Protein AF-A0A2P5K1C7-F1 (afdb_monomer)

Foldseek 3Di:
DQLQLLLLLLLQLLLCLLVVQADPDCPCQHSLVLSLLLSLLLLLQLLQLLLQVVVVVCVVVVPDDDDSLLSSQLSRQLSNQLNVQLSVQSSVLSVVCNVVVHNSLLPNSLRSLVSSVVSSVVSSVVSCVVPVVDDPVVSVVVSVVSVVVNVVSVVCLVPDPRPSSNLLNVQQNVQLVVLSNLLVLLVVLVVVCVVLCPQFVLLVLLLVLLLSLLLSLLSSLLSVLLSCVSVVVDDDDPDDDPSSVVSLVVSVVVLVPRQLVSLVVSVVVCVVVVTHHPDSVLSSVLSSQLSVVLSVVSSVLSSVQSNVCVVVVHRSSSRRSSNSSSNSSNSSSCSNVVSCVVVPSD

Sequence (346 aa):
MRGNIFGAMGSRLGTALHTGMFSTSLNTNSILSQNIYASMINTVLISFALGIIAWLFAVLLKIESIGIVEFVLISMIGGIISSVFVLLITVGVAVMGYKRDWDIDNISAPIITAAGDMVTLPALFLAIILIGNESSALHNILFILFAILAVLNIIVIIVSKLDNMKRIIYESIPVLLLAGVMSTAAGIIINSKLENFIAFPALLVMVPLFLEKNNALGGILTSRLSTMLHTGLFNPGMLPGKEILPNVLLIYIYSIVIFPLVGVMAFAVSLLMEIETPGLNIMVFISTTAGFIAVAIVNVIGYYIALFTYKLRLDPDNHCIPMMSSIIDTFSAVCLVGMIMVVGLI

Solvent-accessible surface area (backbone atoms only — not comparable to full-atom values): 17396 Å² total; per-residue (Å²): 111,59,27,33,53,48,23,20,46,34,28,46,52,28,42,28,49,80,69,68,67,57,56,95,50,82,46,77,87,29,66,51,35,26,50,52,53,28,48,53,48,47,44,52,48,49,22,44,52,47,10,50,50,52,41,51,50,31,60,75,71,68,46,93,69,80,57,60,63,57,38,23,47,30,31,36,48,9,41,52,56,26,47,55,57,40,45,54,51,44,52,49,50,53,55,48,22,65,77,66,75,47,70,37,36,75,47,32,23,44,53,32,35,50,47,21,57,69,36,36,57,59,26,34,52,50,24,46,62,70,51,72,81,56,56,73,66,55,54,54,53,53,46,52,52,51,51,50,50,43,51,50,48,52,51,49,54,70,72,51,87,53,62,68,28,44,50,51,39,67,58,28,51,62,44,48,51,51,21,54,59,45,40,48,54,24,52,50,59,54,59,77,41,49,79,47,35,67,83,29,50,25,59,61,61,31,47,61,57,54,35,51,53,52,36,21,50,34,26,26,51,27,30,48,51,30,40,32,53,76,70,63,76,53,81,84,60,98,60,87,55,79,84,47,47,65,57,52,50,48,52,54,59,50,45,70,56,50,22,39,47,46,13,50,48,26,44,52,52,20,60,77,67,74,41,52,63,88,46,60,71,53,38,22,50,42,34,32,57,22,40,55,55,35,47,56,49,36,52,55,50,33,50,51,45,43,43,50,30,50,76,69,74,44,60,33,40,56,44,28,38,24,48,42,36,19,53,44,37,31,52,32,46,48,31,44,53,51,38,41,37,74,75,64,71,81

Radius of gyration: 20.34 Å; Cα contacts (8 Å, |Δi|>4): 492; chains: 1; bounding box: 51×49×57 Å

Secondary structure (DSSP, 8-state):
-HHHHHHHHHHHHHHHHHTT-------TTSHHHHHHHHHHHHHHHHHHHHHHHHHHHHHHTT-----HHHHHHHHHHHHHHHHHHHHHHHHHHHHHHHHHT--GGGTHHHHHHHHHHHHHHHHHHHHHHHHHTS-HHHHHHHHHHHHHHHHHHHHHHHH---HHHHHHHHHHHHHHHHHHHHHHHHHHHHHTTGGGGGG-THHHHHHHHHHHHHHHHHHHHHHHHHHHHHTTS----SS--TTTHHHHHHHHHHHHHHHHHHHHHHHHHHHHTT---S-HHHHHHHHHHHHHHHHHHHHHHHHHHHHHHHHTT--HHHHHHHHHHHHHHHHHHHHHHHHHHHHT--

Mean predicted aligned error: 4.68 Å

pLDDT: mean 91.56, std 4.68, range [77.06, 98.0]

Nearest PDB structures (foldseek):
  5xjj-assembly1_A  TM=3.503E-01  e=5.244E-02  Camelina sativa
  7dqk-assembly1_A  TM=2.784E-01  e=3.410E-02  Nicotiana tabacum
  9cpb-assembly1_5T  TM=1.343E-01  e=3.126E+00  Bos taurus

Structure (mmCIF, N/CA/C/O backbone):
data_AF-A0A2P5K1C7-F1
#
_entry.id   AF-A0A2P5K1C7-F1
#
loop_
_atom_site.group_PDB
_atom_site.id
_atom_site.type_symbol
_atom_site.label_atom_id
_atom_site.label_alt_id
_atom_site.label_comp_id
_atom_site.label_asym_id
_atom_site.label_entity_id
_atom_site.label_seq_id
_atom_site.pdbx_PDB_ins_code
_atom_site.Cartn_x
_atom_site.Cartn_y
_atom_site.Cartn_z
_atom_site.occupancy
_atom_site.B_iso_or_equiv
_atom_site.auth_seq_id
_atom_site.auth_comp_id
_atom_site.auth_asym_id
_atom_site.auth_atom_id
_atom_site.pdbx_PDB_model_num
ATOM 1 N N . MET A 1 1 ? 3.223 2.249 1.240 1.00 79.31 1 MET A N 1
ATOM 2 C CA . MET A 1 1 ? 2.515 1.898 2.502 1.00 79.31 1 MET A CA 1
ATOM 3 C C . MET A 1 1 ? 1.241 2.703 2.770 1.00 79.31 1 MET A C 1
ATOM 5 O O . MET A 1 1 ? 0.425 2.233 3.555 1.00 79.31 1 MET A O 1
ATOM 9 N N . ARG A 1 2 ? 1.011 3.877 2.150 1.00 88.31 2 ARG A N 1
ATOM 10 C CA . ARG A 1 2 ? -0.251 4.626 2.342 1.00 88.31 2 ARG A CA 1
ATOM 11 C C . ARG A 1 2 ? -1.464 3.832 1.856 1.00 88.31 2 ARG A C 1
ATOM 13 O O . ARG A 1 2 ? -2.428 3.708 2.605 1.00 88.31 2 ARG A O 1
ATOM 20 N N . GLY A 1 3 ? -1.353 3.206 0.681 1.00 82.25 3 GLY A N 1
ATOM 21 C CA . GLY A 1 3 ? -2.353 2.266 0.166 1.00 82.25 3 GLY A CA 1
ATOM 22 C C . GLY A 1 3 ? -2.699 1.149 1.157 1.00 82.25 3 GLY A C 1
ATOM 23 O O . GLY A 1 3 ? -3.864 0.817 1.304 1.00 82.25 3 GLY A O 1
ATOM 24 N N . ASN A 1 4 ? -1.737 0.657 1.944 1.00 90.81 4 ASN A N 1
ATOM 25 C CA . ASN A 1 4 ? -1.983 -0.408 2.926 1.00 90.81 4 ASN A CA 1
ATOM 26 C C . ASN A 1 4 ? -2.797 0.093 4.127 1.00 90.81 4 ASN A C 1
ATOM 28 O O . ASN A 1 4 ? -3.761 -0.554 4.528 1.00 90.81 4 ASN A O 1
ATOM 32 N N . ILE A 1 5 ? -2.443 1.257 4.686 1.00 93.25 5 ILE A N 1
ATOM 33 C CA . ILE A 1 5 ? -3.152 1.843 5.838 1.00 93.25 5 ILE A CA 1
ATOM 34 C C . ILE A 1 5 ? -4.580 2.226 5.445 1.00 93.25 5 ILE A C 1
ATOM 36 O O . ILE A 1 5 ? -5.545 1.847 6.113 1.00 93.25 5 ILE A O 1
ATOM 40 N N . PHE A 1 6 ? -4.709 2.984 4.358 1.00 94.12 6 PHE A N 1
ATOM 41 C CA . PHE A 1 6 ? -5.990 3.531 3.934 1.00 94.12 6 PHE A CA 1
ATOM 42 C C . PHE A 1 6 ? -6.838 2.513 3.173 1.00 94.12 6 PHE A C 1
ATOM 44 O O . PHE A 1 6 ? -8.056 2.565 3.271 1.00 94.12 6 PHE A O 1
ATOM 51 N N . GLY A 1 7 ? -6.233 1.547 2.482 1.00 91.50 7 GLY A N 1
ATOM 52 C CA . GLY A 1 7 ? -6.944 0.422 1.876 1.00 91.50 7 GLY A CA 1
ATOM 53 C C . GLY A 1 7 ? -7.576 -0.469 2.941 1.00 91.50 7 GLY A C 1
ATOM 54 O O . GLY A 1 7 ? -8.763 -0.767 2.852 1.00 91.50 7 GLY A O 1
ATOM 55 N N . ALA A 1 8 ? -6.843 -0.789 4.017 1.00 93.06 8 ALA A N 1
ATOM 56 C CA . ALA A 1 8 ? -7.408 -1.475 5.183 1.00 93.06 8 ALA A CA 1
ATOM 57 C C . ALA A 1 8 ? -8.522 -0.654 5.856 1.00 93.06 8 ALA A C 1
ATOM 59 O O . ALA A 1 8 ? -9.512 -1.208 6.324 1.00 93.06 8 ALA A O 1
ATOM 60 N N . MET A 1 9 ? -8.390 0.678 5.910 1.00 94.94 9 MET A N 1
ATOM 61 C CA . MET A 1 9 ? -9.490 1.552 6.342 1.00 94.94 9 MET A CA 1
ATOM 62 C C . MET A 1 9 ? -10.692 1.445 5.393 1.00 94.94 9 MET A C 1
ATOM 64 O O . MET A 1 9 ? -11.814 1.319 5.868 1.00 94.94 9 MET A O 1
ATOM 68 N N . GLY A 1 10 ? -10.469 1.455 4.078 1.00 92.12 10 GLY A N 1
ATOM 69 C CA . GLY A 1 10 ? -11.499 1.264 3.059 1.00 92.12 10 GLY A CA 1
ATOM 70 C C . GLY A 1 10 ? -12.270 -0.042 3.246 1.00 92.12 10 GLY A C 1
ATOM 71 O O . GLY A 1 10 ? -13.494 0.004 3.302 1.00 92.12 10 GLY A O 1
ATOM 72 N N . SER A 1 11 ? -11.564 -1.159 3.456 1.00 92.00 11 SER A N 1
ATOM 73 C CA . SER A 1 11 ? -12.171 -2.473 3.734 1.00 92.00 11 SER A CA 1
ATOM 74 C C . SER A 1 11 ? -13.020 -2.450 5.001 1.00 92.00 11 SER A C 1
ATOM 76 O O . SER A 1 11 ? -14.189 -2.807 4.958 1.00 92.00 11 SER A O 1
ATOM 78 N N . ARG A 1 12 ? -12.495 -1.913 6.114 1.00 93.94 12 ARG A N 1
ATOM 79 C CA . ARG A 1 12 ? -13.262 -1.775 7.369 1.00 93.94 12 ARG A CA 1
ATOM 80 C C . ARG A 1 12 ? -14.542 -0.964 7.187 1.00 93.94 12 ARG A C 1
ATOM 82 O O . ARG A 1 12 ? -15.566 -1.281 7.790 1.00 93.94 12 ARG A O 1
ATOM 89 N N . LEU A 1 13 ? -14.487 0.112 6.400 1.00 92.69 13 LEU A N 1
ATOM 90 C CA . LEU A 1 13 ? -15.666 0.926 6.105 1.00 92.69 13 LEU A CA 1
ATOM 91 C C . LEU A 1 13 ? -16.640 0.196 5.167 1.00 92.69 13 LEU A C 1
ATOM 93 O O . LEU A 1 13 ? -17.844 0.316 5.377 1.00 92.69 13 LEU A O 1
ATOM 97 N N . GLY A 1 14 ? -16.140 -0.582 4.203 1.00 89.31 14 GLY A N 1
ATOM 98 C CA . GLY A 1 14 ? -16.929 -1.478 3.350 1.00 89.31 14 GLY A CA 1
ATOM 99 C C . GLY A 1 14 ? -17.685 -2.534 4.158 1.00 89.31 14 GLY A C 1
ATOM 100 O O . GLY A 1 14 ? -18.914 -2.592 4.105 1.00 89.31 14 GLY A O 1
ATOM 101 N N . THR A 1 15 ? -16.995 -3.262 5.038 1.00 89.44 15 THR A N 1
ATOM 102 C CA . THR A 1 15 ? -17.617 -4.202 5.983 1.00 89.44 15 THR A CA 1
ATOM 103 C C . THR A 1 15 ? -18.649 -3.503 6.875 1.00 89.44 15 THR A C 1
ATOM 105 O O . THR A 1 15 ? -19.764 -3.998 7.060 1.00 89.44 15 THR A O 1
ATOM 108 N N . ALA A 1 16 ? -18.331 -2.323 7.422 1.00 90.06 16 ALA A N 1
ATOM 109 C CA . ALA A 1 16 ? -19.265 -1.562 8.257 1.00 90.06 16 ALA A CA 1
ATOM 110 C C . ALA A 1 16 ? -20.540 -1.140 7.503 1.00 90.06 16 ALA A C 1
ATOM 112 O O . ALA A 1 16 ? -21.605 -1.037 8.113 1.00 90.06 16 ALA A O 1
ATOM 113 N N . LEU A 1 17 ? -20.448 -0.893 6.195 1.00 88.69 17 LEU A N 1
ATOM 114 C CA . LEU A 1 17 ? -21.602 -0.610 5.341 1.00 88.69 17 LEU A CA 1
ATOM 115 C C . LEU A 1 17 ? -22.475 -1.843 5.138 1.00 88.69 17 LEU A C 1
ATOM 117 O O . LEU A 1 17 ? -23.671 -1.778 5.408 1.00 88.69 17 LEU A O 1
ATOM 121 N N . HIS A 1 18 ? -21.873 -2.969 4.749 1.00 85.50 18 HIS A N 1
ATOM 122 C CA . HIS A 1 18 ? -22.588 -4.230 4.514 1.00 85.50 18 HIS A CA 1
ATOM 123 C C . HIS A 1 18 ? -23.265 -4.778 5.779 1.00 85.50 18 HIS A C 1
ATOM 125 O O . HIS A 1 18 ? -24.321 -5.400 5.713 1.00 85.50 18 HIS A O 1
ATOM 131 N N . THR A 1 19 ? -22.689 -4.502 6.950 1.00 85.62 19 THR A N 1
ATOM 132 C CA . THR A 1 19 ? -23.250 -4.856 8.266 1.00 85.62 19 THR A CA 1
ATOM 133 C C . THR A 1 19 ? -24.246 -3.830 8.827 1.00 85.62 19 THR A C 1
ATOM 135 O O . THR A 1 19 ? -24.809 -4.056 9.897 1.00 85.62 19 THR A O 1
ATOM 138 N N . GLY A 1 20 ? -24.467 -2.694 8.153 1.00 84.25 20 GLY A N 1
ATOM 139 C CA . GLY A 1 20 ? -25.381 -1.636 8.604 1.00 84.25 20 GLY A CA 1
ATOM 140 C C . GLY A 1 20 ? -24.881 -0.804 9.795 1.00 84.25 20 GLY A C 1
ATOM 141 O O . GLY A 1 20 ? -25.645 -0.030 10.368 1.00 84.25 20 GLY A O 1
ATOM 142 N N . MET A 1 21 ? -23.610 -0.939 10.182 1.00 84.75 21 MET A N 1
ATOM 143 C CA . MET A 1 21 ? -23.009 -0.184 11.290 1.00 84.75 21 MET A CA 1
ATOM 144 C C . MET A 1 21 ? -22.420 1.172 10.866 1.00 84.75 21 MET A C 1
ATOM 146 O O . MET A 1 21 ? -22.067 2.000 11.713 1.00 84.75 21 MET A O 1
ATOM 150 N N . PHE A 1 22 ? -22.266 1.413 9.563 1.00 87.38 22 PHE A N 1
ATOM 151 C CA . PHE A 1 22 ? -21.685 2.650 9.054 1.00 87.38 22 PHE A CA 1
ATOM 152 C C . PHE A 1 22 ? -22.617 3.849 9.265 1.00 87.38 22 PHE A C 1
ATOM 154 O O . PHE A 1 22 ? -23.814 3.802 8.998 1.00 87.38 22 PHE A O 1
ATOM 161 N N . SER A 1 23 ? -22.041 4.975 9.691 1.00 82.56 23 SER A N 1
ATOM 162 C CA . SER A 1 23 ? -22.733 6.263 9.710 1.00 82.56 23 SER A CA 1
ATOM 163 C C . SER A 1 23 ? -21.798 7.375 9.253 1.00 82.56 23 SER A C 1
ATOM 165 O O . SER A 1 23 ? -20.599 7.352 9.532 1.00 82.56 23 SER A O 1
ATOM 167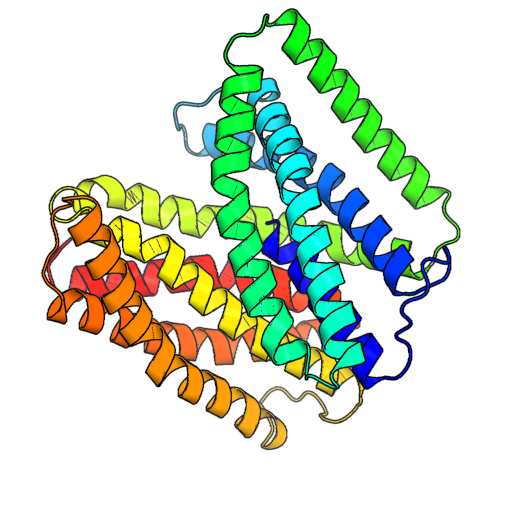 N N . THR A 1 24 ? -22.355 8.403 8.612 1.00 82.88 24 THR A N 1
ATOM 168 C CA . THR A 1 24 ? -21.611 9.609 8.208 1.00 82.88 24 THR A CA 1
ATOM 169 C C . THR A 1 24 ? -21.380 10.586 9.366 1.00 82.88 24 THR A C 1
ATOM 171 O O . THR A 1 24 ? -21.025 11.741 9.139 1.00 82.88 24 THR A O 1
ATOM 174 N N . SER A 1 25 ? -21.630 10.169 10.611 1.00 81.06 25 SER A N 1
ATOM 175 C CA . SER A 1 25 ? -21.453 11.031 11.776 1.00 81.06 25 SER A CA 1
ATOM 176 C C . SER A 1 25 ? -19.966 11.177 12.113 1.00 81.06 25 SER A C 1
ATOM 178 O O . SER A 1 25 ? -19.232 10.192 12.184 1.00 81.06 25 SER A O 1
ATOM 180 N N . LEU A 1 26 ? -19.522 12.409 12.370 1.00 80.25 26 LEU A N 1
ATOM 181 C CA . LEU A 1 26 ? -18.162 12.709 12.845 1.00 80.25 26 LEU A CA 1
ATOM 182 C C . LEU A 1 26 ? -18.072 12.716 14.379 1.00 80.25 26 LEU A C 1
ATOM 184 O O . LEU A 1 26 ? -17.180 13.321 14.968 1.00 80.25 26 LEU A O 1
ATOM 188 N N . ASN A 1 27 ? -19.005 12.031 15.042 1.00 84.94 27 ASN A N 1
ATOM 189 C CA . ASN A 1 27 ? -18.940 11.835 16.482 1.00 84.94 27 ASN A CA 1
ATOM 190 C C . ASN A 1 27 ? -17.728 10.967 16.817 1.00 84.94 27 ASN A C 1
ATOM 192 O O . ASN A 1 27 ? -17.414 10.029 16.088 1.00 84.94 27 ASN A O 1
ATOM 196 N N . THR A 1 28 ? -17.069 11.236 17.940 1.00 79.06 28 THR A N 1
ATOM 197 C CA . THR A 1 28 ? -15.852 10.518 18.363 1.00 79.06 28 THR A CA 1
ATOM 198 C C . THR A 1 28 ? -16.059 9.008 18.499 1.00 79.06 28 THR A C 1
ATOM 200 O O . THR A 1 28 ? -15.143 8.235 18.234 1.00 79.06 28 THR A O 1
ATOM 203 N N . ASN A 1 29 ? -17.277 8.585 18.843 1.00 85.25 29 ASN A N 1
ATOM 204 C CA . ASN A 1 29 ? -17.647 7.176 18.967 1.00 85.25 29 ASN A CA 1
ATOM 205 C C . ASN A 1 29 ? -18.007 6.505 17.633 1.00 85.25 29 ASN A C 1
ATOM 207 O O . ASN A 1 29 ? -18.162 5.286 17.607 1.00 85.25 29 ASN A O 1
ATOM 211 N N . SER A 1 30 ? -18.147 7.253 16.533 1.00 90.81 30 SER A N 1
ATOM 212 C CA . SER A 1 30 ? -18.520 6.667 15.246 1.00 90.81 30 SER A CA 1
ATOM 213 C C . SER A 1 30 ? -17.397 5.793 14.685 1.00 90.81 30 SER A C 1
ATOM 215 O O . SER A 1 30 ? -16.208 6.047 14.903 1.00 90.81 30 SER A O 1
ATOM 217 N N . ILE A 1 31 ? -17.775 4.759 13.926 1.00 91.00 31 ILE A N 1
ATOM 218 C CA . ILE A 1 31 ? -16.815 3.883 13.241 1.00 91.00 31 ILE A CA 1
ATOM 219 C C . ILE A 1 31 ? -15.913 4.710 12.325 1.00 91.00 31 ILE A C 1
ATOM 221 O O . ILE A 1 31 ? -14.702 4.499 12.316 1.00 91.00 31 ILE A O 1
ATOM 225 N N . LEU A 1 32 ? -16.482 5.685 11.611 1.00 92.88 32 LEU A N 1
ATOM 226 C CA . LEU A 1 32 ? -15.733 6.565 10.724 1.00 92.88 32 LEU A CA 1
ATOM 227 C C . LEU A 1 32 ? -14.643 7.331 11.486 1.00 92.88 32 LEU A C 1
ATOM 229 O O . LEU A 1 32 ? -13.473 7.222 11.129 1.00 92.88 32 LEU A O 1
ATOM 233 N N . SER A 1 33 ? -14.990 8.036 12.566 1.00 92.81 33 SER A N 1
ATOM 234 C CA . SER A 1 33 ? -14.026 8.829 13.340 1.00 92.81 33 SER A CA 1
ATOM 235 C C . SER A 1 33 ? -12.925 7.966 13.949 1.00 92.81 33 SER A C 1
ATOM 237 O O . SER A 1 33 ? -11.749 8.310 13.851 1.00 92.81 33 SER A O 1
ATOM 239 N N . GLN A 1 34 ? -13.270 6.811 14.527 1.00 95.00 34 GLN A N 1
ATOM 240 C CA . GLN A 1 34 ? -12.271 5.905 15.101 1.00 95.00 34 GLN A CA 1
ATOM 241 C C . GLN A 1 34 ? -11.315 5.344 14.037 1.00 95.00 34 GLN A C 1
ATOM 243 O O . GLN A 1 34 ? -10.116 5.231 14.295 1.00 95.00 34 GLN A O 1
ATOM 248 N N . ASN A 1 35 ? -11.809 5.059 12.828 1.00 95.50 35 ASN A N 1
ATOM 249 C CA . ASN A 1 35 ? -10.973 4.660 11.695 1.00 95.50 35 ASN A CA 1
ATOM 250 C C . ASN A 1 35 ? -10.052 5.796 11.219 1.00 95.50 35 ASN A C 1
ATOM 252 O O . ASN A 1 35 ? -8.886 5.537 10.913 1.00 95.50 35 ASN A O 1
ATOM 256 N N . ILE A 1 36 ? -10.544 7.042 11.192 1.00 95.69 36 ILE A N 1
ATOM 257 C CA . ILE A 1 36 ? -9.746 8.233 10.860 1.00 95.69 36 ILE A CA 1
ATOM 258 C C . ILE A 1 36 ? -8.607 8.404 11.874 1.00 95.69 36 ILE A C 1
ATOM 260 O O . ILE A 1 36 ? -7.443 8.486 11.478 1.00 95.69 36 ILE A O 1
ATOM 264 N N . TYR A 1 37 ? -8.922 8.402 13.176 1.00 95.06 37 TYR A N 1
ATOM 265 C CA . TYR A 1 37 ? -7.921 8.540 14.236 1.00 95.06 37 TYR A CA 1
ATOM 266 C C . TYR A 1 37 ? -6.882 7.424 14.181 1.00 95.06 37 TYR A C 1
ATOM 268 O O . TYR A 1 37 ? -5.683 7.701 14.181 1.00 95.06 37 TYR A O 1
ATOM 276 N N . ALA A 1 38 ? -7.324 6.171 14.061 1.00 96.19 38 ALA A N 1
ATOM 277 C CA . ALA A 1 38 ? -6.415 5.037 13.986 1.00 96.19 38 ALA A CA 1
ATOM 278 C C . ALA A 1 38 ? -5.483 5.111 12.767 1.00 96.19 38 ALA A C 1
ATOM 280 O O . ALA A 1 38 ? -4.289 4.849 12.891 1.00 96.19 38 ALA A O 1
ATOM 281 N N . SER A 1 39 ? -5.991 5.519 11.602 1.00 95.88 39 SER A N 1
ATOM 282 C CA . SER A 1 39 ? -5.190 5.620 10.373 1.00 95.88 39 SER A CA 1
ATOM 283 C C . SER A 1 39 ? -4.170 6.761 10.428 1.00 95.88 39 SER A C 1
ATOM 285 O O . SER A 1 39 ? -3.057 6.617 9.919 1.00 95.88 39 SER A O 1
ATOM 287 N N . MET A 1 40 ? -4.504 7.872 11.092 1.00 95.69 40 MET A N 1
ATOM 288 C CA . MET A 1 40 ? -3.574 8.985 11.322 1.00 95.69 40 MET A CA 1
ATOM 289 C C . MET A 1 40 ? -2.487 8.640 12.345 1.00 95.69 40 MET A C 1
ATOM 291 O O . MET A 1 40 ? -1.311 8.919 12.110 1.00 95.69 40 MET A O 1
ATOM 295 N N . ILE A 1 41 ? -2.846 7.957 13.433 1.00 96.25 41 ILE A N 1
ATOM 296 C CA . ILE A 1 41 ? -1.872 7.468 14.415 1.00 96.25 41 ILE A CA 1
ATOM 297 C C . ILE A 1 41 ? -0.934 6.437 13.768 1.00 96.25 41 ILE A C 1
ATOM 299 O O . ILE A 1 41 ? 0.288 6.585 13.831 1.00 96.25 41 ILE A O 1
ATOM 303 N N . ASN A 1 42 ? -1.489 5.437 13.073 1.00 96.00 42 ASN A N 1
ATOM 304 C CA . ASN A 1 42 ? -0.704 4.450 12.328 1.00 96.00 42 ASN A CA 1
ATOM 305 C C . ASN A 1 42 ? 0.199 5.128 11.298 1.00 96.00 42 ASN A C 1
ATOM 307 O O . ASN A 1 42 ? 1.335 4.712 11.118 1.00 96.00 42 ASN A O 1
ATOM 311 N N . THR A 1 43 ? -0.263 6.199 10.652 1.00 95.25 43 THR A N 1
ATOM 312 C CA . THR A 1 43 ? 0.556 6.958 9.707 1.00 95.25 43 THR A CA 1
ATOM 313 C C . THR A 1 43 ? 1.834 7.471 10.346 1.00 95.25 43 THR A C 1
ATOM 315 O O . THR A 1 43 ? 2.902 7.226 9.795 1.00 95.25 43 THR A O 1
ATOM 318 N N . VAL A 1 44 ? 1.730 8.144 11.492 1.00 96.19 44 VAL A N 1
ATOM 319 C CA . VAL A 1 44 ? 2.883 8.707 12.205 1.00 96.19 44 VAL A CA 1
ATOM 320 C C . VAL A 1 44 ? 3.825 7.596 12.662 1.00 96.19 44 VAL A C 1
ATOM 322 O O . VAL A 1 44 ? 5.015 7.632 12.356 1.00 96.19 44 VAL A O 1
ATOM 325 N N . LEU A 1 45 ? 3.292 6.578 13.342 1.00 96.69 45 LEU A N 1
ATOM 326 C CA . LEU A 1 45 ? 4.106 5.501 13.913 1.00 96.69 45 LEU A CA 1
ATOM 327 C C . LEU A 1 45 ? 4.814 4.679 12.833 1.00 96.69 45 LEU A C 1
ATOM 329 O O . LEU A 1 45 ? 6.007 4.398 12.946 1.00 96.69 45 LEU A O 1
ATOM 333 N N . ILE A 1 46 ? 4.100 4.333 11.761 1.00 95.75 46 ILE A N 1
ATOM 334 C CA . ILE A 1 46 ? 4.651 3.538 10.664 1.00 95.75 46 ILE A CA 1
ATOM 335 C C . ILE A 1 46 ? 5.611 4.366 9.813 1.00 95.75 46 ILE A C 1
ATOM 337 O O . ILE A 1 46 ? 6.648 3.841 9.433 1.00 95.75 46 ILE A O 1
ATOM 341 N N . SER A 1 47 ? 5.357 5.653 9.550 1.00 95.31 47 SER A N 1
ATOM 342 C CA . SER A 1 47 ? 6.342 6.503 8.857 1.00 95.31 47 SER A CA 1
ATOM 343 C C . SER A 1 47 ? 7.657 6.604 9.631 1.00 95.31 47 SER A C 1
ATOM 345 O O . SER A 1 47 ? 8.727 6.469 9.035 1.00 95.31 47 SER A O 1
ATOM 347 N N . PHE A 1 48 ? 7.583 6.798 10.950 1.00 96.06 48 PHE A N 1
ATOM 348 C CA . PHE A 1 48 ? 8.766 6.872 11.804 1.00 96.06 48 PHE A CA 1
ATOM 349 C C . PHE A 1 48 ? 9.545 5.550 11.786 1.00 96.06 48 PHE A C 1
ATOM 351 O O . PHE A 1 48 ? 10.741 5.531 11.498 1.00 96.06 48 PHE A O 1
ATOM 358 N N . ALA A 1 49 ? 8.853 4.428 12.012 1.00 95.25 49 ALA A N 1
ATOM 359 C CA . ALA A 1 49 ? 9.469 3.105 12.013 1.00 95.25 49 ALA A CA 1
ATOM 360 C C . ALA A 1 49 ? 10.048 2.719 10.642 1.00 95.25 49 ALA A C 1
ATOM 362 O O . ALA A 1 49 ? 11.163 2.208 10.570 1.00 95.25 49 ALA A O 1
ATOM 363 N N . LEU A 1 50 ? 9.336 3.000 9.546 1.00 92.00 50 LEU A N 1
ATOM 364 C CA . LEU A 1 50 ? 9.815 2.713 8.193 1.00 92.00 50 LEU A CA 1
ATOM 365 C C . LEU A 1 50 ? 11.028 3.551 7.807 1.00 92.00 50 LEU A C 1
ATOM 367 O O . LEU A 1 50 ? 11.864 3.045 7.073 1.00 92.00 50 LEU A O 1
ATOM 371 N N . GLY A 1 51 ? 11.161 4.785 8.306 1.00 92.62 51 GLY A N 1
ATOM 372 C CA . GLY A 1 51 ? 12.379 5.573 8.098 1.00 92.62 51 GLY A CA 1
ATOM 373 C C . GLY A 1 51 ? 13.611 4.872 8.678 1.00 92.62 51 GLY A C 1
ATOM 374 O O . GLY A 1 51 ? 14.631 4.746 8.005 1.00 92.62 51 GLY A O 1
ATOM 375 N N . ILE A 1 52 ? 13.482 4.323 9.891 1.00 93.94 52 ILE A N 1
ATOM 376 C CA . ILE A 1 52 ? 14.544 3.544 10.545 1.00 93.94 52 ILE A CA 1
ATOM 377 C C . ILE A 1 52 ? 14.805 2.235 9.792 1.00 93.94 52 ILE A C 1
ATOM 379 O O . ILE A 1 52 ? 15.957 1.894 9.536 1.00 93.94 52 ILE A O 1
ATOM 383 N N . ILE A 1 53 ? 13.747 1.504 9.424 1.00 91.62 53 ILE A N 1
ATOM 384 C CA . ILE A 1 53 ? 13.860 0.233 8.692 1.00 91.62 53 ILE A CA 1
ATOM 385 C C . ILE A 1 53 ? 14.523 0.457 7.327 1.00 91.62 53 ILE A C 1
ATOM 387 O O . ILE A 1 53 ? 15.437 -0.280 6.974 1.00 91.62 53 ILE A O 1
ATOM 391 N N . ALA A 1 54 ? 14.115 1.480 6.575 1.00 88.69 54 ALA A N 1
ATOM 392 C CA . ALA A 1 54 ? 14.688 1.802 5.271 1.00 88.69 54 ALA A CA 1
ATOM 393 C C . ALA A 1 54 ? 16.183 2.130 5.374 1.00 88.69 54 ALA A C 1
ATOM 395 O O . ALA A 1 54 ? 16.977 1.590 4.604 1.00 88.69 54 ALA A O 1
ATOM 396 N N . TRP A 1 55 ? 16.576 2.940 6.363 1.00 91.94 55 TRP A N 1
ATOM 397 C CA . TRP A 1 55 ? 17.986 3.209 6.646 1.00 91.94 55 TRP A CA 1
ATOM 398 C C . TRP A 1 55 ? 18.753 1.927 7.003 1.00 91.94 55 TRP A C 1
ATOM 400 O O . TRP A 1 55 ? 19.824 1.675 6.453 1.00 91.94 55 TRP A O 1
ATOM 410 N N . LEU A 1 56 ? 18.188 1.074 7.865 1.00 91.06 56 LEU A N 1
ATOM 411 C CA . LEU A 1 56 ? 18.801 -0.201 8.243 1.00 91.06 56 LEU A CA 1
ATOM 412 C C . LEU A 1 56 ? 19.046 -1.088 7.013 1.00 91.06 56 LEU A C 1
ATOM 414 O O . LEU A 1 56 ? 20.131 -1.645 6.870 1.00 91.06 56 LEU A O 1
ATOM 418 N N . PHE A 1 57 ? 18.072 -1.190 6.106 1.00 86.56 57 PHE A N 1
ATOM 419 C CA . PHE A 1 57 ? 18.228 -1.929 4.853 1.00 86.56 57 PHE A CA 1
ATOM 420 C C . PHE A 1 57 ? 19.297 -1.322 3.943 1.00 86.56 57 PHE A C 1
ATOM 422 O O . PHE A 1 57 ? 20.101 -2.070 3.393 1.00 86.56 57 PHE A O 1
ATOM 429 N N . ALA A 1 58 ? 19.350 0.005 3.812 1.00 86.56 58 ALA A N 1
ATOM 430 C CA . ALA A 1 58 ? 20.368 0.671 3.003 1.00 86.56 58 ALA A CA 1
ATOM 431 C C . ALA A 1 58 ? 21.787 0.357 3.512 1.00 86.56 58 ALA A C 1
ATOM 433 O O . ALA A 1 58 ? 22.653 -0.040 2.730 1.00 86.56 58 ALA A O 1
ATOM 434 N N . VAL A 1 59 ? 21.991 0.417 4.834 1.00 88.38 59 VAL A N 1
ATOM 435 C CA . VAL A 1 59 ? 23.263 0.060 5.480 1.00 88.38 59 VAL A CA 1
ATOM 436 C C . VAL A 1 59 ? 23.589 -1.426 5.300 1.00 88.38 59 VAL A C 1
ATOM 438 O O . VAL A 1 59 ? 24.713 -1.767 4.929 1.00 88.38 59 VAL A O 1
ATOM 441 N N . LEU A 1 60 ? 22.621 -2.323 5.524 1.00 88.06 60 LEU A N 1
ATOM 442 C CA . LEU A 1 60 ? 22.814 -3.773 5.381 1.00 88.06 60 LEU A CA 1
ATOM 443 C C . LEU A 1 60 ? 23.172 -4.180 3.946 1.00 88.06 60 LEU A C 1
ATOM 445 O O . LEU A 1 60 ? 23.995 -5.071 3.745 1.00 88.06 60 LEU A O 1
ATOM 449 N N . LEU A 1 61 ? 22.576 -3.514 2.958 1.00 84.44 61 LEU A N 1
ATOM 450 C CA . LEU A 1 61 ? 22.813 -3.758 1.536 1.00 84.44 61 LEU A CA 1
ATOM 451 C C . LEU A 1 61 ? 24.020 -2.987 0.985 1.00 84.44 61 LEU A C 1
ATOM 453 O O . LEU A 1 61 ? 24.338 -3.141 -0.191 1.00 84.44 61 LEU A O 1
ATOM 457 N N . LYS A 1 62 ? 24.708 -2.194 1.822 1.00 84.50 62 LYS A N 1
ATOM 458 C CA . LYS A 1 62 ? 25.854 -1.349 1.445 1.00 84.50 62 LYS A CA 1
ATOM 459 C C . LYS A 1 62 ? 25.543 -0.393 0.285 1.00 84.50 62 LYS A C 1
ATOM 461 O O . LYS A 1 62 ? 26.394 -0.148 -0.566 1.00 84.50 62 LYS A O 1
ATOM 466 N N . ILE A 1 63 ? 24.321 0.129 0.256 1.00 80.25 63 ILE A N 1
ATOM 467 C CA . ILE A 1 63 ? 23.898 1.153 -0.701 1.00 80.25 63 ILE A CA 1
ATOM 468 C C . ILE A 1 63 ? 24.326 2.512 -0.138 1.00 80.25 63 ILE A C 1
ATOM 470 O O . ILE A 1 63 ? 24.155 2.758 1.056 1.00 80.25 63 ILE A O 1
ATOM 474 N N . GLU A 1 64 ? 24.883 3.395 -0.972 1.00 78.69 64 GLU A N 1
ATOM 475 C CA . GLU A 1 64 ? 25.196 4.767 -0.553 1.00 78.69 64 GLU A CA 1
ATOM 476 C C . GLU A 1 64 ? 23.924 5.460 -0.050 1.00 78.69 64 GLU A C 1
ATOM 478 O O . GLU A 1 64 ? 22.914 5.527 -0.752 1.00 78.69 64 GLU A O 1
ATOM 483 N N . SER A 1 65 ? 23.946 5.927 1.199 1.00 77.06 65 SER A N 1
ATOM 484 C CA . SER A 1 65 ? 22.730 6.353 1.884 1.00 77.06 65 SER A CA 1
ATOM 485 C C . SER A 1 65 ? 22.960 7.572 2.769 1.00 77.06 65 SER A C 1
ATOM 487 O O . SER A 1 65 ? 24.003 7.694 3.412 1.00 77.06 65 SER A O 1
ATOM 489 N N . ILE A 1 66 ? 21.946 8.430 2.855 1.00 82.38 66 ILE A N 1
ATOM 490 C CA . ILE A 1 66 ? 21.878 9.549 3.804 1.00 82.38 66 ILE A CA 1
ATOM 491 C C . ILE A 1 66 ? 21.816 9.053 5.261 1.00 82.38 66 ILE A C 1
ATOM 493 O O . ILE A 1 66 ? 21.634 7.860 5.531 1.00 82.38 66 ILE A O 1
ATOM 497 N N . GLY A 1 67 ? 21.970 9.973 6.214 1.00 88.12 67 GLY A N 1
ATOM 498 C CA . GLY A 1 67 ? 21.879 9.658 7.636 1.00 88.12 67 GLY A CA 1
ATOM 499 C C . GLY A 1 67 ? 20.484 9.185 8.062 1.00 88.12 67 GLY A C 1
ATOM 500 O O . GLY A 1 67 ? 19.469 9.416 7.400 1.00 88.12 67 GLY A O 1
ATOM 501 N N . ILE A 1 68 ? 20.432 8.498 9.209 1.00 92.19 68 ILE A N 1
ATOM 502 C CA . ILE A 1 68 ? 19.179 7.994 9.797 1.00 92.19 68 ILE A CA 1
ATOM 503 C C . ILE A 1 68 ? 18.178 9.124 10.072 1.00 92.19 68 ILE A C 1
ATOM 505 O O . ILE A 1 68 ? 16.969 8.935 9.927 1.00 92.19 68 ILE A O 1
ATOM 509 N N . VAL A 1 69 ? 18.683 10.301 10.452 1.00 93.25 69 VAL A N 1
ATOM 510 C CA . VAL A 1 69 ? 17.873 11.480 10.756 1.00 93.25 69 VAL A CA 1
ATOM 511 C C . VAL A 1 69 ? 17.110 11.900 9.506 1.00 93.25 69 VAL A C 1
ATOM 513 O O . VAL A 1 69 ? 15.884 11.967 9.531 1.00 93.25 69 VAL A O 1
ATOM 516 N N . GLU A 1 70 ? 17.807 12.094 8.391 1.00 91.69 70 GLU A N 1
ATOM 517 C CA . GLU A 1 70 ? 17.222 12.525 7.128 1.00 91.69 70 GLU A CA 1
ATOM 518 C C . GLU A 1 70 ? 16.240 11.483 6.574 1.00 91.69 70 GLU A C 1
ATOM 520 O O . GLU A 1 70 ? 15.154 11.856 6.131 1.00 91.69 70 GLU A O 1
ATOM 525 N N . PHE A 1 71 ? 16.543 10.182 6.682 1.00 91.94 71 PHE A N 1
ATOM 526 C CA . PHE A 1 71 ? 15.601 9.117 6.305 1.00 91.94 71 PHE A CA 1
ATOM 527 C C . PHE A 1 71 ? 14.279 9.200 7.072 1.00 91.94 71 PHE A C 1
ATOM 529 O O . PHE A 1 71 ? 13.198 9.121 6.478 1.00 91.94 71 PHE A O 1
ATOM 536 N N . VAL A 1 72 ? 14.350 9.362 8.396 1.00 95.19 72 VAL A N 1
ATOM 537 C CA . VAL A 1 72 ? 13.155 9.471 9.238 1.00 95.19 72 VAL A CA 1
ATOM 538 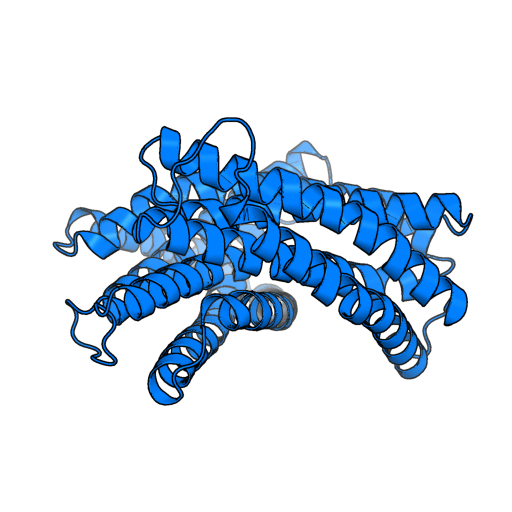C C . VAL A 1 72 ? 12.389 10.750 8.920 1.00 95.19 72 VAL A C 1
ATOM 540 O O . VAL A 1 72 ? 11.167 10.697 8.796 1.00 95.19 72 VAL A O 1
ATOM 543 N N . LEU A 1 73 ? 13.077 11.878 8.722 1.00 95.00 73 LEU A N 1
ATOM 544 C CA . LEU A 1 73 ? 12.443 13.149 8.371 1.00 95.00 73 LEU A CA 1
ATOM 545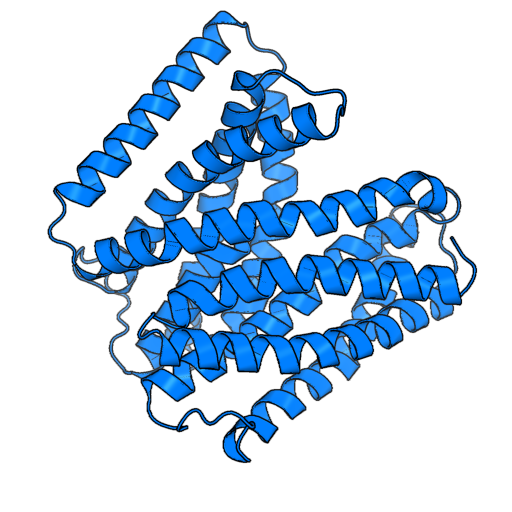 C C . LEU A 1 73 ? 11.723 13.086 7.019 1.00 95.00 73 LEU A C 1
ATOM 547 O O . LEU A 1 73 ? 10.553 13.464 6.944 1.00 95.00 73 LEU A O 1
ATOM 551 N N . ILE A 1 74 ? 12.375 12.566 5.972 1.00 93.81 74 ILE A N 1
ATOM 552 C CA . ILE A 1 74 ? 11.776 12.430 4.634 1.00 93.81 74 ILE A CA 1
ATOM 553 C C . ILE A 1 74 ? 10.544 11.519 4.702 1.00 93.81 74 ILE A C 1
ATOM 555 O O . ILE A 1 74 ? 9.478 11.875 4.194 1.00 93.81 74 ILE A O 1
ATOM 559 N N . SER A 1 75 ? 10.660 10.373 5.385 1.00 94.19 75 SER A N 1
ATOM 560 C CA . SER A 1 75 ? 9.551 9.430 5.573 1.00 94.19 75 SER A CA 1
ATOM 561 C C . SER A 1 75 ? 8.382 10.055 6.347 1.00 94.19 75 SER A C 1
ATOM 563 O O . SER A 1 75 ? 7.219 9.893 5.969 1.00 94.19 75 SER A O 1
ATOM 565 N N . MET A 1 76 ? 8.669 10.808 7.412 1.00 95.19 76 MET A N 1
ATOM 566 C CA . MET A 1 76 ? 7.660 11.477 8.234 1.00 95.19 76 MET A CA 1
ATOM 567 C C . MET A 1 76 ? 6.929 12.575 7.468 1.00 95.19 76 MET A C 1
ATOM 569 O O . MET A 1 76 ? 5.700 12.550 7.403 1.00 95.19 76 MET A O 1
ATOM 573 N N . ILE A 1 77 ? 7.660 13.508 6.858 1.00 94.56 77 ILE A N 1
ATOM 574 C CA . ILE A 1 77 ? 7.072 14.647 6.144 1.00 94.56 77 ILE A CA 1
ATOM 575 C C . ILE A 1 77 ? 6.286 14.154 4.926 1.00 94.56 77 ILE A C 1
ATOM 577 O O . ILE A 1 77 ? 5.096 14.453 4.806 1.00 94.56 77 ILE A O 1
ATOM 581 N N . GLY A 1 78 ? 6.900 13.326 4.074 1.00 93.69 78 GLY A N 1
ATOM 582 C CA . GLY A 1 78 ? 6.225 12.764 2.902 1.00 93.69 78 GLY A CA 1
ATOM 583 C C . GLY A 1 78 ? 5.028 11.892 3.290 1.00 93.69 78 GLY A C 1
ATOM 584 O O . GLY A 1 78 ? 3.958 11.976 2.683 1.00 93.69 78 GLY A O 1
ATOM 585 N N . GLY A 1 79 ? 5.166 11.105 4.361 1.00 93.00 79 GLY A N 1
ATOM 586 C CA . GLY A 1 79 ? 4.102 10.263 4.894 1.00 93.00 79 GLY A CA 1
ATOM 587 C C . GLY A 1 79 ? 2.913 11.056 5.433 1.00 93.00 79 GLY A C 1
ATOM 588 O O . GLY A 1 79 ? 1.777 10.691 5.135 1.00 93.00 79 GLY A O 1
ATOM 589 N N . ILE A 1 80 ? 3.143 12.133 6.190 1.00 94.06 80 ILE A N 1
ATOM 590 C CA . ILE A 1 80 ? 2.079 13.000 6.722 1.00 94.06 80 ILE A CA 1
ATOM 591 C C . ILE A 1 80 ? 1.351 13.702 5.576 1.00 94.06 80 ILE A C 1
ATOM 593 O O . ILE A 1 80 ? 0.126 13.616 5.504 1.00 94.06 80 ILE A O 1
ATOM 597 N N . ILE A 1 81 ? 2.093 14.327 4.655 1.00 93.62 81 ILE A N 1
ATOM 598 C CA . ILE A 1 81 ? 1.518 15.036 3.504 1.00 93.62 81 ILE A CA 1
ATOM 599 C C . ILE A 1 81 ? 0.640 14.083 2.697 1.00 93.62 81 ILE A C 1
ATOM 601 O O . ILE A 1 81 ? -0.546 14.348 2.511 1.00 93.62 81 ILE A O 1
ATOM 605 N N . SER A 1 82 ? 1.185 12.935 2.286 1.00 93.81 82 SER A N 1
ATOM 606 C CA . SER A 1 82 ? 0.436 11.962 1.492 1.00 93.81 82 SER A CA 1
ATOM 607 C C . SER A 1 82 ? -0.801 11.440 2.228 1.00 93.81 82 SER A C 1
ATOM 609 O O . SER A 1 82 ? -1.879 11.341 1.646 1.00 93.81 82 SER A O 1
ATOM 611 N N . SER A 1 83 ? -0.695 11.186 3.534 1.00 93.81 83 SER A N 1
ATOM 612 C CA . SER A 1 83 ? -1.806 10.642 4.320 1.00 93.81 83 SER A CA 1
ATOM 613 C C . SER A 1 83 ? -2.989 11.594 4.445 1.00 93.81 83 SER A C 1
ATOM 615 O O . SER A 1 83 ? -4.122 11.126 4.494 1.00 93.81 83 SER A O 1
ATOM 617 N N . VAL A 1 84 ? -2.767 12.912 4.456 1.00 93.94 84 VAL A N 1
ATOM 618 C CA . VAL A 1 84 ? -3.868 13.887 4.446 1.00 93.94 84 VAL A CA 1
ATOM 619 C C . VAL A 1 84 ? -4.676 13.770 3.152 1.00 93.94 84 VAL A C 1
ATOM 621 O O . VAL A 1 84 ? -5.898 13.644 3.206 1.00 93.94 84 VAL A O 1
ATOM 624 N N . PHE A 1 85 ? -4.012 13.733 1.994 1.00 93.69 85 PHE A N 1
ATOM 625 C CA . PHE A 1 85 ? -4.691 13.598 0.701 1.00 93.69 85 PHE A CA 1
ATOM 626 C C . PHE A 1 85 ? -5.409 12.252 0.558 1.00 93.69 85 PHE A C 1
ATOM 628 O O . PHE A 1 85 ? -6.584 12.211 0.189 1.00 93.69 85 PHE A O 1
ATOM 635 N N . VAL A 1 86 ? -4.731 11.151 0.892 1.00 94.69 86 VAL A N 1
ATOM 636 C CA . VAL A 1 86 ? -5.309 9.805 0.771 1.00 94.69 86 VAL A CA 1
ATOM 637 C C . VAL A 1 86 ? -6.467 9.618 1.752 1.00 94.69 86 VAL A C 1
ATOM 639 O O . VAL A 1 86 ? -7.462 8.985 1.397 1.00 94.69 86 VAL A O 1
ATOM 642 N N . LEU A 1 87 ? -6.409 10.219 2.947 1.00 95.38 87 LEU A N 1
ATOM 643 C CA . LEU A 1 87 ? -7.535 10.218 3.880 1.00 95.38 87 LEU A CA 1
ATOM 644 C C . LEU A 1 87 ? -8.767 10.888 3.269 1.00 95.38 87 LEU A C 1
ATOM 646 O O . LEU A 1 87 ? -9.854 10.315 3.327 1.00 95.38 87 LEU A O 1
ATOM 650 N N . LEU A 1 88 ? -8.612 12.088 2.700 1.00 94.50 88 LEU A N 1
ATOM 651 C CA . LEU A 1 88 ? -9.730 12.826 2.104 1.00 94.50 88 LEU A CA 1
ATOM 652 C C . LEU A 1 88 ? -10.401 12.011 0.995 1.00 94.50 88 LEU A C 1
ATOM 654 O O . LEU A 1 88 ? -11.628 11.925 0.950 1.00 94.50 88 LEU A O 1
ATOM 658 N N . ILE A 1 89 ? -9.600 11.356 0.154 1.00 94.38 89 ILE A N 1
ATOM 659 C CA . ILE A 1 89 ? -10.097 10.468 -0.900 1.00 94.38 89 ILE A CA 1
ATOM 660 C C . ILE A 1 89 ? -10.803 9.253 -0.292 1.00 94.38 89 ILE A C 1
ATOM 662 O O . ILE A 1 89 ? -11.920 8.943 -0.689 1.00 94.38 89 ILE A O 1
ATOM 666 N N . THR A 1 90 ? -10.209 8.604 0.711 1.00 93.75 90 THR A N 1
ATOM 667 C CA . THR A 1 90 ? -10.779 7.416 1.372 1.00 93.75 90 THR A CA 1
ATOM 668 C C . THR A 1 90 ? -12.136 7.714 2.005 1.00 93.75 90 THR A C 1
ATOM 670 O O . THR A 1 90 ? -13.106 6.992 1.779 1.00 93.75 90 THR A O 1
ATOM 673 N N . VAL A 1 91 ? -12.234 8.809 2.764 1.00 93.75 91 VAL A N 1
ATOM 674 C CA . VAL A 1 91 ? -13.496 9.253 3.373 1.00 93.75 91 VAL A CA 1
ATOM 675 C C . VAL A 1 91 ? -14.500 9.650 2.291 1.00 93.75 91 VAL A C 1
ATOM 677 O O . VAL A 1 91 ? -15.670 9.288 2.388 1.00 93.75 91 VAL A O 1
ATOM 680 N N . GLY A 1 92 ? -14.053 10.344 1.240 1.00 93.25 92 GLY A N 1
ATOM 681 C CA . GLY A 1 92 ? -14.885 10.704 0.095 1.00 93.25 92 GLY A CA 1
ATOM 682 C C . GLY A 1 92 ? -15.494 9.481 -0.590 1.00 93.25 92 GLY A C 1
ATOM 683 O O . GLY A 1 92 ? -16.707 9.438 -0.778 1.00 93.25 92 GLY A O 1
ATOM 684 N N . VAL A 1 93 ? -14.684 8.461 -0.890 1.00 92.44 93 VAL A N 1
ATOM 685 C CA . VAL A 1 93 ? -15.136 7.189 -1.475 1.00 92.44 93 VAL A CA 1
ATOM 686 C C . VAL A 1 93 ? -16.123 6.485 -0.545 1.00 92.44 93 VAL A C 1
ATOM 688 O O . VAL A 1 93 ? -17.183 6.073 -1.008 1.00 92.44 93 VAL A O 1
ATOM 691 N N . ALA A 1 94 ? -15.837 6.416 0.759 1.00 90.12 94 ALA A N 1
ATOM 692 C CA . ALA A 1 94 ? -16.723 5.781 1.735 1.00 90.12 94 ALA A CA 1
ATOM 693 C C . ALA A 1 94 ? -18.098 6.469 1.826 1.00 90.12 94 ALA A C 1
ATOM 695 O O . ALA A 1 94 ? -19.142 5.824 1.749 1.00 90.12 94 ALA A O 1
ATOM 696 N N . VAL A 1 95 ? -18.113 7.800 1.943 1.00 90.50 95 VAL A N 1
ATOM 697 C CA . VAL A 1 95 ? -19.356 8.584 2.011 1.00 90.50 95 VAL A CA 1
ATOM 698 C C . VAL A 1 95 ? -20.120 8.519 0.690 1.00 90.50 95 VAL A C 1
ATOM 700 O O . VAL A 1 95 ? -21.350 8.460 0.695 1.00 90.50 95 VAL A O 1
ATOM 703 N N . MET A 1 96 ? -19.415 8.535 -0.441 1.00 89.75 96 MET A N 1
ATOM 704 C CA . MET A 1 96 ? -20.045 8.463 -1.753 1.00 89.75 96 MET A CA 1
ATOM 705 C C . MET A 1 96 ? -20.671 7.098 -2.008 1.00 89.75 96 MET A C 1
ATOM 707 O O . MET A 1 96 ? -21.806 7.037 -2.481 1.00 89.75 96 MET A O 1
ATOM 711 N N . GLY A 1 97 ? -19.956 6.026 -1.662 1.00 88.88 97 GLY A N 1
ATOM 712 C CA . GLY A 1 97 ? -20.471 4.673 -1.792 1.00 88.88 97 GLY A CA 1
ATOM 713 C C . GLY A 1 97 ? -21.687 4.444 -0.901 1.00 88.88 97 GLY A C 1
ATOM 714 O O . GLY A 1 97 ? -22.682 3.923 -1.387 1.00 88.88 97 GLY A O 1
ATOM 715 N N . TYR A 1 98 ? -21.688 4.981 0.326 1.00 86.62 98 TYR A N 1
ATOM 716 C CA . TYR A 1 98 ? -22.876 4.975 1.186 1.00 86.62 98 TYR A CA 1
ATOM 717 C C . TYR A 1 98 ? -24.069 5.714 0.564 1.00 86.62 98 TYR A C 1
ATOM 719 O O . TYR A 1 98 ? -25.182 5.204 0.540 1.00 86.62 98 TYR A O 1
ATOM 727 N N . LYS A 1 99 ? -23.855 6.929 0.041 1.00 88.00 99 LYS A N 1
ATOM 728 C CA . LYS A 1 99 ? -24.942 7.751 -0.519 1.00 88.00 99 LYS A CA 1
ATOM 729 C C . LYS A 1 99 ? -25.520 7.202 -1.824 1.00 88.00 99 LYS A C 1
ATOM 731 O O . LYS A 1 99 ? -26.656 7.534 -2.150 1.00 88.00 99 LYS A O 1
ATOM 736 N N . ARG A 1 100 ? -24.729 6.456 -2.600 1.00 87.88 100 ARG A N 1
ATOM 737 C CA . ARG A 1 100 ? -25.121 5.909 -3.910 1.00 87.88 100 ARG A CA 1
ATOM 738 C C . ARG A 1 100 ? -25.375 4.402 -3.911 1.00 87.88 100 ARG A C 1
ATOM 740 O O . ARG A 1 100 ? -25.610 3.866 -4.989 1.00 87.88 100 ARG A O 1
ATOM 747 N N . ASP A 1 101 ? -25.327 3.756 -2.749 1.00 85.19 101 ASP A N 1
ATOM 748 C CA . ASP A 1 101 ? -25.493 2.305 -2.604 1.00 85.19 101 ASP A CA 1
ATOM 749 C C . ASP A 1 101 ? -24.519 1.511 -3.497 1.00 85.19 101 ASP A C 1
ATOM 751 O O . ASP A 1 101 ? -24.875 0.567 -4.201 1.00 85.19 101 ASP A O 1
ATOM 755 N N . TRP A 1 102 ? -23.265 1.972 -3.550 1.00 87.62 102 TRP A N 1
ATOM 756 C CA . TRP A 1 102 ? -22.203 1.284 -4.281 1.00 87.62 102 TRP A CA 1
ATOM 757 C C . TRP A 1 102 ? -21.514 0.259 -3.389 1.00 87.62 102 TRP A C 1
ATOM 759 O O . TRP A 1 102 ? -21.230 0.536 -2.224 1.00 87.62 102 TRP A O 1
ATOM 769 N N . ASP A 1 103 ? -21.133 -0.875 -3.978 1.00 86.88 103 ASP A N 1
ATOM 770 C CA . ASP A 1 103 ? -20.266 -1.842 -3.310 1.00 86.88 103 ASP A CA 1
ATOM 771 C C . ASP A 1 103 ? -18.844 -1.275 -3.175 1.00 86.88 103 ASP A C 1
ATOM 773 O O . ASP A 1 103 ? -18.055 -1.247 -4.128 1.00 86.88 103 ASP A O 1
ATOM 777 N N . ILE A 1 104 ? -18.536 -0.777 -1.976 1.00 87.56 104 ILE A N 1
ATOM 778 C CA . ILE A 1 104 ? -17.270 -0.112 -1.655 1.00 87.56 104 ILE A CA 1
ATOM 779 C C . ILE A 1 104 ? -16.088 -1.078 -1.751 1.00 87.56 104 ILE A C 1
ATOM 781 O O . ILE A 1 104 ? -14.979 -0.632 -2.057 1.00 87.56 104 ILE A O 1
ATOM 785 N N . ASP A 1 105 ? -16.306 -2.382 -1.594 1.00 86.75 105 ASP A N 1
ATOM 786 C CA . ASP A 1 105 ? -15.244 -3.392 -1.659 1.00 86.75 105 ASP A CA 1
ATOM 787 C C . ASP A 1 105 ? -14.637 -3.472 -3.075 1.00 86.75 105 ASP A C 1
ATOM 789 O O . ASP A 1 105 ? -13.454 -3.767 -3.242 1.00 86.75 105 ASP A O 1
ATOM 793 N N . ASN A 1 106 ? -15.408 -3.109 -4.111 1.00 88.50 106 ASN A N 1
ATOM 794 C CA . ASN A 1 106 ? -14.930 -3.061 -5.500 1.00 88.50 106 ASN A CA 1
ATOM 795 C C . ASN A 1 106 ? -14.238 -1.740 -5.873 1.00 88.50 106 ASN A C 1
ATOM 797 O O . ASN A 1 106 ? -13.539 -1.677 -6.884 1.00 88.50 106 ASN A O 1
ATOM 801 N N . ILE A 1 107 ? -14.461 -0.672 -5.103 1.00 89.31 107 ILE A N 1
ATOM 802 C CA . ILE A 1 107 ? -14.089 0.700 -5.488 1.00 89.31 107 ILE A CA 1
ATOM 803 C C . ILE A 1 107 ? -12.984 1.260 -4.587 1.00 89.31 107 ILE A C 1
ATOM 805 O O . ILE A 1 107 ? -12.095 1.969 -5.061 1.00 89.31 107 ILE A O 1
ATOM 809 N N . SER A 1 108 ? -13.016 0.938 -3.293 1.00 88.69 108 SER A N 1
ATOM 810 C CA . SER A 1 108 ? -12.090 1.475 -2.297 1.00 88.69 108 SER A CA 1
ATOM 811 C C . SER A 1 108 ? -10.648 1.084 -2.593 1.00 88.69 108 SER A C 1
ATOM 813 O O . SER A 1 108 ? -9.816 1.970 -2.766 1.00 88.69 108 SER A O 1
ATOM 815 N N . ALA A 1 109 ? -10.347 -0.210 -2.726 1.00 86.88 109 ALA A N 1
ATOM 816 C CA . ALA A 1 109 ? -8.983 -0.671 -2.957 1.00 86.88 109 ALA A CA 1
ATOM 817 C C . ALA A 1 109 ? -8.349 -0.076 -4.236 1.00 86.88 109 ALA A C 1
ATOM 819 O O . ALA A 1 109 ? -7.247 0.465 -4.126 1.00 86.88 109 ALA A O 1
ATOM 820 N N . PRO A 1 110 ? -9.009 -0.071 -5.416 1.00 88.44 110 PRO A N 1
ATOM 821 C CA . PRO A 1 110 ? -8.438 0.555 -6.609 1.00 88.44 110 PRO A CA 1
ATOM 822 C C . PRO A 1 110 ? -8.203 2.059 -6.468 1.00 88.44 110 PRO A C 1
ATOM 824 O O . PRO A 1 110 ? -7.127 2.535 -6.817 1.00 88.44 110 PRO A O 1
ATOM 827 N N . ILE A 1 111 ? -9.179 2.817 -5.954 1.00 91.50 111 ILE A N 1
ATOM 828 C CA . ILE A 1 111 ? -9.052 4.279 -5.866 1.00 91.50 111 ILE A CA 1
ATOM 829 C C . ILE A 1 111 ? -8.020 4.677 -4.809 1.00 91.50 111 ILE A C 1
ATOM 831 O O . ILE A 1 111 ? -7.212 5.574 -5.044 1.00 91.50 111 ILE A O 1
ATOM 835 N N . ILE A 1 112 ? -8.034 4.025 -3.646 1.00 92.12 112 ILE A N 1
ATOM 836 C CA . ILE A 1 112 ? -7.168 4.383 -2.520 1.00 92.12 112 ILE A CA 1
ATOM 837 C C . ILE A 1 112 ? -5.715 4.009 -2.803 1.00 92.12 112 ILE A C 1
ATOM 839 O O . ILE A 1 112 ? -4.827 4.805 -2.504 1.00 92.12 112 ILE A O 1
ATOM 843 N N . THR A 1 113 ? -5.456 2.836 -3.385 1.00 86.62 113 THR A N 1
ATOM 844 C CA . THR A 1 113 ? -4.089 2.429 -3.742 1.00 86.62 113 THR A CA 1
ATOM 845 C C . THR A 1 113 ? -3.531 3.325 -4.845 1.00 86.62 113 THR A C 1
ATOM 847 O O . THR A 1 113 ? -2.437 3.857 -4.674 1.00 86.62 113 THR A O 1
ATOM 850 N N . ALA A 1 114 ? -4.318 3.611 -5.892 1.00 86.56 114 ALA A N 1
ATOM 851 C CA . ALA A 1 114 ? -3.931 4.551 -6.946 1.00 86.56 114 ALA A CA 1
ATOM 852 C C . ALA A 1 114 ? -3.609 5.942 -6.382 1.00 86.56 114 ALA A C 1
ATOM 854 O O . ALA A 1 114 ? -2.541 6.495 -6.630 1.00 86.56 114 ALA A O 1
ATOM 855 N N . ALA A 1 115 ? -4.508 6.501 -5.566 1.00 88.25 115 ALA A N 1
ATOM 856 C CA . ALA A 1 115 ? -4.291 7.790 -4.916 1.00 88.25 115 ALA A CA 1
ATOM 857 C C . ALA A 1 115 ? -3.064 7.772 -3.994 1.00 88.25 115 ALA A C 1
ATOM 859 O O . ALA A 1 115 ? -2.301 8.737 -3.948 1.00 88.25 115 ALA A O 1
ATOM 860 N N . GLY A 1 116 ? -2.869 6.669 -3.270 1.00 86.88 116 GLY A N 1
ATOM 861 C CA . GLY A 1 116 ? -1.705 6.433 -2.432 1.00 86.88 116 GLY A CA 1
ATOM 862 C C . GLY A 1 116 ? -0.413 6.576 -3.218 1.00 86.88 116 GLY A C 1
ATOM 863 O O . GLY A 1 116 ? 0.432 7.389 -2.844 1.00 86.88 116 GLY A O 1
ATOM 864 N N . ASP A 1 117 ? -0.274 5.843 -4.315 1.00 84.06 117 ASP A N 1
ATOM 865 C CA . ASP A 1 117 ? 0.955 5.825 -5.107 1.00 84.06 117 ASP A CA 1
ATOM 866 C C . ASP A 1 117 ? 1.165 7.141 -5.866 1.00 84.06 117 ASP A C 1
ATOM 868 O O . ASP A 1 117 ? 2.257 7.714 -5.805 1.00 84.06 117 ASP A O 1
ATOM 872 N N . MET A 1 118 ? 0.101 7.696 -6.462 1.00 84.31 118 MET A N 1
ATOM 873 C CA . MET A 1 118 ? 0.142 8.988 -7.159 1.00 84.31 118 MET A CA 1
ATOM 874 C C . MET A 1 118 ? 0.597 10.139 -6.257 1.00 84.31 118 MET A C 1
ATOM 876 O O . MET A 1 118 ? 1.293 11.039 -6.721 1.00 84.31 118 MET A O 1
ATOM 880 N N . VAL A 1 119 ? 0.215 10.137 -4.975 1.00 89.38 119 VAL A N 1
ATOM 881 C CA . VAL A 1 119 ? 0.580 11.214 -4.040 1.00 89.38 119 VAL A CA 1
ATOM 882 C C . VAL A 1 119 ? 1.905 10.931 -3.325 1.00 89.38 119 VAL A C 1
ATOM 884 O O . VAL A 1 119 ? 2.615 11.871 -2.969 1.00 89.38 119 VAL A O 1
ATOM 887 N N . THR A 1 120 ? 2.269 9.664 -3.098 1.00 87.94 120 THR A N 1
ATOM 888 C CA . THR A 1 120 ? 3.450 9.320 -2.284 1.00 87.94 120 THR A CA 1
ATOM 889 C C . THR A 1 120 ? 4.752 9.816 -2.916 1.00 87.94 120 THR A C 1
ATOM 891 O O . THR A 1 120 ? 5.545 10.439 -2.213 1.00 87.94 120 THR A O 1
ATOM 894 N N . LEU A 1 121 ? 4.979 9.596 -4.217 1.00 87.38 121 LEU A N 1
ATOM 895 C CA . LEU A 1 121 ? 6.228 10.021 -4.868 1.00 87.38 121 LEU A CA 1
ATOM 896 C C . LEU A 1 121 ? 6.408 11.554 -4.876 1.00 87.38 121 LEU A C 1
ATOM 898 O O . LEU A 1 121 ? 7.448 12.016 -4.400 1.00 87.38 121 LEU A O 1
ATOM 902 N N . PRO A 1 122 ? 5.418 12.369 -5.304 1.00 90.38 122 PRO A N 1
ATOM 903 C CA . PRO A 1 122 ? 5.513 13.824 -5.189 1.00 90.38 122 PRO A CA 1
ATOM 904 C C . PRO A 1 122 ? 5.687 14.310 -3.747 1.00 90.38 122 PRO A C 1
ATOM 906 O O . PRO A 1 122 ? 6.454 15.239 -3.504 1.00 90.38 122 PRO A O 1
ATOM 909 N N . ALA A 1 123 ? 5.015 13.681 -2.775 1.00 92.75 123 ALA A N 1
ATOM 910 C CA . ALA A 1 123 ? 5.143 14.054 -1.368 1.00 92.75 123 ALA A CA 1
ATOM 911 C C . ALA A 1 123 ? 6.548 13.769 -0.815 1.00 92.75 123 ALA A C 1
ATOM 913 O O . ALA A 1 123 ? 7.079 14.580 -0.058 1.00 92.75 123 ALA A O 1
ATOM 914 N N . LEU A 1 124 ? 7.167 12.649 -1.207 1.00 91.19 124 LEU A N 1
ATOM 915 C CA . LEU A 1 124 ? 8.558 12.343 -0.866 1.00 91.19 124 LEU A CA 1
ATOM 916 C C . LEU A 1 124 ? 9.523 13.337 -1.515 1.00 91.19 124 LEU A C 1
ATOM 918 O O . LEU A 1 124 ? 10.421 13.834 -0.843 1.00 91.19 124 LEU A O 1
ATOM 922 N N . PHE A 1 125 ? 9.318 13.677 -2.789 1.00 91.62 125 PHE A N 1
ATOM 923 C CA . PHE A 1 125 ? 10.146 14.668 -3.477 1.00 91.62 125 PHE A CA 1
ATOM 924 C C . PHE A 1 125 ? 10.050 16.051 -2.821 1.00 91.62 125 PHE A C 1
ATOM 926 O O . PHE A 1 125 ? 11.063 16.703 -2.576 1.00 91.62 125 PHE A O 1
ATOM 933 N N . LEU A 1 126 ? 8.840 16.471 -2.447 1.00 92.25 126 LEU A N 1
ATOM 934 C CA . LEU A 1 126 ? 8.628 17.713 -1.712 1.00 92.25 126 LEU A CA 1
ATOM 935 C C . LEU A 1 126 ? 9.288 17.671 -0.326 1.00 92.25 126 LEU A C 1
ATOM 937 O O . LEU A 1 126 ? 9.901 18.653 0.081 1.00 92.25 126 LEU A O 1
ATOM 941 N N . ALA A 1 127 ? 9.235 16.535 0.375 1.00 92.38 127 ALA A N 1
ATOM 942 C CA . ALA A 1 127 ? 9.946 16.355 1.639 1.00 92.38 127 ALA A CA 1
ATOM 943 C C . ALA A 1 127 ? 11.468 16.498 1.473 1.00 92.38 127 ALA A C 1
ATOM 945 O O . ALA A 1 127 ? 12.107 17.152 2.293 1.00 92.38 127 ALA A O 1
ATOM 946 N N . ILE A 1 128 ? 12.040 15.949 0.396 1.00 92.12 128 ILE A N 1
ATOM 947 C CA . ILE A 1 128 ? 13.465 16.102 0.074 1.00 92.12 128 ILE A CA 1
ATOM 948 C C . ILE A 1 128 ? 13.813 17.576 -0.157 1.00 92.12 128 ILE A C 1
ATOM 950 O O . ILE A 1 128 ? 14.789 18.049 0.413 1.00 92.12 128 ILE A O 1
ATOM 954 N N . ILE A 1 129 ? 13.012 18.321 -0.927 1.00 91.19 129 ILE A N 1
ATOM 955 C CA . ILE A 1 129 ? 13.248 19.757 -1.165 1.00 91.19 129 ILE A CA 1
ATOM 956 C C . ILE A 1 129 ? 13.190 20.555 0.143 1.00 91.19 129 ILE A C 1
ATOM 958 O O . ILE A 1 129 ? 14.036 21.417 0.371 1.00 91.19 129 ILE A O 1
ATOM 962 N N . LEU A 1 130 ? 12.214 20.260 1.008 1.00 88.38 130 LEU A N 1
ATOM 963 C CA . LEU A 1 130 ? 12.059 20.937 2.298 1.00 88.38 130 LEU A CA 1
ATOM 964 C C . LEU A 1 130 ? 13.229 20.672 3.254 1.00 88.38 130 LEU A C 1
ATOM 966 O O . LEU A 1 130 ? 13.553 21.531 4.063 1.00 88.38 130 LEU A O 1
ATOM 970 N N . ILE A 1 131 ? 13.841 19.487 3.191 1.00 88.50 131 ILE A N 1
ATOM 971 C CA . ILE A 1 131 ? 14.930 19.090 4.095 1.00 88.50 131 ILE A CA 1
ATOM 972 C C . ILE A 1 131 ? 16.300 19.466 3.515 1.00 88.50 131 ILE A C 1
ATOM 974 O O . ILE A 1 131 ? 17.193 19.853 4.266 1.00 88.50 131 ILE A O 1
ATOM 978 N N . GLY A 1 132 ? 16.480 19.362 2.196 1.00 82.81 132 GLY A N 1
ATOM 979 C CA . GLY A 1 132 ? 17.786 19.397 1.533 1.00 82.81 132 GLY A CA 1
ATOM 980 C C . GLY A 1 132 ? 18.541 20.725 1.625 1.00 82.81 132 GLY A C 1
ATOM 981 O O . GLY A 1 132 ? 19.764 20.720 1.532 1.00 82.81 132 GLY A O 1
ATOM 982 N N . ASN A 1 133 ? 17.844 21.843 1.847 1.00 78.88 133 ASN A N 1
ATOM 983 C CA . ASN A 1 133 ? 18.455 23.176 1.945 1.00 78.88 133 ASN A CA 1
ATOM 984 C C . ASN A 1 133 ? 18.669 23.659 3.389 1.00 78.88 133 ASN A C 1
ATOM 986 O O . ASN A 1 133 ? 19.132 24.780 3.601 1.00 78.88 133 ASN A O 1
ATOM 990 N N . GLU A 1 134 ? 18.316 22.844 4.380 1.00 83.94 134 GLU A N 1
ATOM 991 C CA . GLU A 1 134 ? 18.265 23.265 5.777 1.00 83.94 134 GLU A CA 1
ATOM 992 C C . GLU A 1 134 ? 19.515 22.874 6.575 1.00 83.94 134 GLU A C 1
ATOM 994 O O . GLU A 1 134 ? 20.239 21.934 6.248 1.00 83.94 134 GLU A O 1
ATOM 999 N N . SER A 1 135 ? 19.769 23.606 7.664 1.00 86.50 135 SER A N 1
ATOM 1000 C CA . SER A 1 135 ? 20.914 23.344 8.545 1.00 86.50 135 SER A CA 1
ATOM 1001 C C . SER A 1 135 ? 20.780 22.024 9.321 1.00 86.50 135 SER A C 1
ATOM 1003 O O . SER A 1 135 ? 19.692 21.659 9.771 1.00 86.50 135 SER A O 1
ATOM 1005 N N . SER A 1 136 ? 21.908 21.364 9.612 1.00 85.88 136 SER A N 1
ATOM 1006 C CA . SER A 1 136 ? 21.937 20.120 10.405 1.00 85.88 136 SER A CA 1
ATOM 1007 C C . SER A 1 136 ? 21.341 20.279 11.813 1.00 85.88 136 SER A C 1
ATOM 1009 O O . SER A 1 136 ? 20.808 19.330 12.386 1.00 85.88 136 SER A O 1
ATOM 1011 N N . ALA A 1 137 ? 21.395 21.489 12.385 1.00 90.12 137 ALA A N 1
ATOM 1012 C CA . ALA A 1 137 ? 20.742 21.789 13.657 1.00 90.12 137 ALA A CA 1
ATOM 1013 C C . ALA A 1 137 ? 19.211 21.688 13.547 1.00 90.12 137 ALA A C 1
ATOM 1015 O O . ALA A 1 137 ? 18.570 21.125 14.436 1.00 90.12 137 ALA A O 1
ATOM 1016 N N . LEU A 1 138 ? 18.629 22.177 12.445 1.00 90.00 138 LEU A N 1
ATOM 1017 C CA . LEU A 1 138 ? 17.190 22.094 12.207 1.00 90.00 138 LEU A CA 1
ATOM 1018 C C . LEU A 1 138 ? 16.740 20.643 12.014 1.00 90.00 138 LEU A C 1
ATOM 1020 O O . LEU A 1 138 ? 15.723 20.251 12.583 1.00 90.00 138 LEU A O 1
ATOM 1024 N N . HIS A 1 139 ? 17.512 19.826 11.288 1.00 92.00 139 HIS A N 1
ATOM 1025 C CA . HIS A 1 139 ? 17.210 18.397 11.125 1.00 92.00 139 HIS A CA 1
ATOM 1026 C C . HIS A 1 139 ? 17.108 17.681 12.475 1.00 92.00 139 HIS A C 1
ATOM 1028 O O . HIS A 1 139 ? 16.126 16.985 12.733 1.00 92.00 139 HIS A O 1
ATOM 1034 N N . ASN A 1 140 ? 18.060 17.919 13.379 1.00 92.88 140 ASN A N 1
ATOM 1035 C CA . ASN A 1 140 ? 18.040 17.327 14.718 1.00 92.88 140 ASN A CA 1
ATOM 1036 C C . ASN A 1 140 ? 16.840 17.797 15.554 1.00 92.88 140 ASN A C 1
ATOM 1038 O O . ASN A 1 140 ? 16.202 16.986 16.225 1.00 92.88 140 ASN A O 1
ATOM 1042 N N . ILE A 1 141 ? 16.493 19.088 15.495 1.00 94.00 141 ILE A N 1
ATOM 1043 C CA . ILE A 1 141 ? 15.321 19.632 16.201 1.00 94.00 141 ILE A CA 1
ATOM 1044 C C . ILE A 1 141 ? 14.028 18.997 15.672 1.00 94.00 141 ILE A C 1
ATOM 1046 O O . ILE A 1 141 ? 13.198 18.544 16.462 1.00 94.00 141 ILE A O 1
ATOM 1050 N N . LEU A 1 142 ? 13.863 18.920 14.348 1.00 94.44 142 LEU A N 1
ATOM 1051 C CA . LEU A 1 142 ? 12.695 18.298 13.718 1.00 94.44 142 LEU A CA 1
ATOM 1052 C C . LEU A 1 142 ? 12.597 16.809 14.053 1.00 94.44 142 LEU A C 1
ATOM 1054 O O . LEU A 1 142 ? 11.505 16.304 14.308 1.00 94.44 142 LEU A O 1
ATOM 1058 N N . PHE A 1 143 ? 13.729 16.109 14.102 1.00 95.19 143 PHE A N 1
ATOM 1059 C CA . PHE A 1 143 ? 13.765 14.700 14.469 1.00 95.19 143 PHE A CA 1
ATOM 1060 C C . PHE A 1 143 ? 13.286 14.485 15.904 1.00 95.19 143 PHE A C 1
ATOM 1062 O O . PHE A 1 143 ? 12.429 13.634 16.144 1.00 95.19 143 PHE A O 1
ATOM 1069 N N . ILE A 1 144 ? 13.771 15.299 16.848 1.00 96.06 144 ILE A N 1
ATOM 1070 C CA . ILE A 1 144 ? 13.316 15.266 18.244 1.00 96.06 144 ILE A CA 1
ATOM 1071 C C . ILE A 1 144 ? 11.815 15.569 18.321 1.00 96.06 144 ILE A C 1
ATOM 1073 O O . ILE A 1 144 ? 11.087 14.859 19.014 1.00 96.06 144 ILE A O 1
ATOM 1077 N N . LEU A 1 145 ? 11.326 16.568 17.581 1.00 96.00 145 LEU A N 1
ATOM 1078 C CA . LEU A 1 145 ? 9.903 16.910 17.547 1.00 96.00 145 LEU A CA 1
ATOM 1079 C C . LEU A 1 145 ? 9.044 15.742 17.039 1.00 96.00 145 LEU A C 1
ATOM 1081 O O . LEU A 1 145 ? 8.021 15.421 17.646 1.00 96.00 145 LEU A O 1
ATOM 1085 N N . PHE A 1 146 ? 9.458 15.071 15.963 1.00 96.25 146 PHE A N 1
ATOM 1086 C CA . PHE A 1 146 ? 8.744 13.904 15.445 1.00 96.25 146 PHE A CA 1
ATOM 1087 C C . PHE A 1 146 ? 8.840 12.685 16.364 1.00 96.25 146 PHE A C 1
ATOM 1089 O O . PHE A 1 146 ? 7.857 11.954 16.492 1.00 96.25 146 PHE A O 1
ATOM 1096 N N . ALA A 1 147 ? 9.966 12.486 17.050 1.00 95.94 147 ALA A N 1
ATOM 1097 C CA . ALA A 1 147 ? 10.092 11.450 18.070 1.00 95.94 147 ALA A CA 1
ATOM 1098 C C . ALA A 1 147 ? 9.135 11.711 19.246 1.00 95.94 147 ALA A C 1
ATOM 1100 O O . ALA A 1 147 ? 8.418 10.805 19.670 1.00 95.94 147 ALA A O 1
ATOM 1101 N N . ILE A 1 148 ? 9.042 12.961 19.720 1.00 97.06 148 ILE A N 1
ATOM 1102 C CA . ILE A 1 148 ? 8.063 13.370 20.739 1.00 97.06 148 ILE A CA 1
ATOM 1103 C C . ILE A 1 148 ? 6.641 13.122 20.232 1.00 97.06 148 ILE A C 1
ATOM 1105 O O . ILE A 1 148 ? 5.835 12.535 20.950 1.00 97.06 148 ILE A O 1
ATOM 1109 N N . LEU A 1 149 ? 6.327 13.505 18.991 1.00 96.56 149 LEU A N 1
ATOM 1110 C CA . LEU A 1 149 ? 5.015 13.256 18.393 1.00 96.56 149 LEU A CA 1
ATOM 1111 C C . LEU A 1 149 ? 4.679 11.757 18.362 1.00 96.56 149 LEU A C 1
ATOM 1113 O O . LEU A 1 149 ? 3.557 11.381 18.705 1.00 96.56 149 LEU A O 1
ATOM 1117 N N . ALA A 1 150 ? 5.626 10.891 17.994 1.00 95.31 150 ALA A N 1
ATOM 1118 C CA . ALA A 1 150 ? 5.432 9.443 18.007 1.00 95.31 150 ALA A CA 1
ATOM 1119 C C . ALA A 1 150 ? 5.150 8.922 19.429 1.00 95.31 150 ALA A C 1
ATOM 1121 O O . ALA A 1 150 ? 4.196 8.170 19.631 1.00 95.31 150 ALA A O 1
ATOM 1122 N N . VAL A 1 151 ? 5.904 9.386 20.431 1.00 96.44 151 VAL A N 1
ATOM 1123 C CA . VAL A 1 151 ? 5.679 9.037 21.845 1.00 96.44 151 VAL A CA 1
ATOM 1124 C C . VAL A 1 151 ? 4.310 9.520 22.333 1.00 96.44 151 VAL A C 1
ATOM 1126 O O . VAL A 1 151 ? 3.584 8.759 22.970 1.00 96.44 151 VAL A O 1
ATOM 1129 N N . LEU A 1 152 ? 3.906 10.746 21.992 1.00 96.62 152 LEU A N 1
ATOM 1130 C CA . LEU A 1 152 ? 2.582 11.275 22.328 1.00 96.62 152 LEU A CA 1
ATOM 1131 C C . LEU A 1 152 ? 1.463 10.424 21.720 1.00 96.62 152 LEU A C 1
ATOM 1133 O O . LEU A 1 152 ? 0.485 10.132 22.404 1.00 96.62 152 LEU A O 1
ATOM 1137 N N . ASN A 1 153 ? 1.614 9.969 20.473 1.00 96.06 153 ASN A N 1
ATOM 1138 C CA . ASN A 1 153 ? 0.655 9.059 19.845 1.00 96.06 153 ASN A CA 1
ATOM 1139 C C . ASN A 1 153 ? 0.559 7.721 20.599 1.00 96.06 153 ASN A C 1
ATOM 1141 O O . ASN A 1 153 ? -0.546 7.226 20.814 1.00 96.06 153 ASN A O 1
ATOM 1145 N N . ILE A 1 154 ? 1.680 7.168 21.075 1.00 95.44 154 ILE A N 1
ATOM 1146 C CA . ILE A 1 154 ? 1.689 5.964 21.926 1.00 95.44 154 ILE A CA 1
ATOM 1147 C C . ILE A 1 154 ? 0.944 6.214 23.244 1.00 95.44 154 ILE A C 1
ATOM 1149 O O . ILE A 1 154 ? 0.126 5.391 23.654 1.00 95.44 154 ILE A O 1
ATOM 1153 N N . ILE A 1 155 ? 1.160 7.365 23.887 1.00 95.44 155 ILE A N 1
ATOM 1154 C CA . ILE A 1 155 ? 0.439 7.736 25.115 1.00 95.44 155 ILE A CA 1
ATOM 1155 C C . ILE A 1 155 ? -1.068 7.848 24.844 1.00 95.44 155 ILE A C 1
ATOM 1157 O O . ILE A 1 155 ? -1.868 7.299 25.603 1.00 95.44 155 ILE A O 1
ATOM 1161 N N . VAL A 1 156 ? -1.464 8.500 23.745 1.00 94.75 156 VAL A N 1
ATOM 1162 C CA . VAL A 1 156 ? -2.871 8.600 23.320 1.00 94.75 156 VAL A CA 1
ATOM 1163 C C . VAL A 1 156 ? -3.478 7.215 23.118 1.00 94.75 156 VAL A C 1
ATOM 1165 O O . VAL A 1 156 ? -4.589 6.975 23.591 1.00 94.75 156 VAL A O 1
ATOM 1168 N N . ILE A 1 157 ? -2.754 6.287 22.482 1.00 94.44 157 ILE A N 1
ATOM 1169 C CA . ILE A 1 157 ? -3.209 4.901 22.325 1.00 94.44 157 ILE A CA 1
ATOM 1170 C C . ILE A 1 157 ? -3.490 4.285 23.690 1.00 94.44 157 ILE A C 1
ATOM 1172 O O . ILE A 1 157 ? -4.573 3.749 23.878 1.00 94.44 157 ILE A O 1
ATOM 1176 N N . ILE A 1 158 ? -2.570 4.381 24.652 1.00 94.12 158 ILE A N 1
ATOM 1177 C CA . ILE A 1 158 ? -2.709 3.733 25.965 1.00 94.12 158 ILE A CA 1
ATOM 1178 C C . ILE A 1 158 ? -3.892 4.320 26.754 1.00 94.12 158 ILE A C 1
ATOM 1180 O O . ILE A 1 158 ? -4.720 3.569 27.281 1.00 94.12 158 ILE A O 1
ATOM 1184 N N . VAL A 1 159 ? -4.004 5.651 26.795 1.00 94.50 159 VAL A N 1
ATOM 1185 C CA . VAL A 1 159 ? -4.981 6.380 27.626 1.00 94.50 159 VAL A CA 1
ATOM 1186 C C . VAL A 1 159 ? -6.388 6.409 27.013 1.00 94.50 159 VAL A C 1
ATOM 1188 O O . VAL A 1 159 ? -7.374 6.523 27.742 1.00 94.50 159 VAL A O 1
ATOM 1191 N N . SER A 1 160 ? -6.514 6.289 25.688 1.00 92.75 160 SER A N 1
ATOM 1192 C CA . SER A 1 160 ? -7.808 6.366 25.001 1.00 92.75 160 SER A CA 1
ATOM 1193 C C . SER A 1 160 ? -8.791 5.287 25.472 1.00 92.75 160 SER A C 1
ATOM 1195 O O . SER A 1 160 ? -8.414 4.153 25.743 1.00 92.75 160 SER A O 1
ATOM 1197 N N . LYS A 1 161 ? -10.084 5.613 25.537 1.00 92.44 161 LYS A N 1
ATOM 1198 C CA . LYS A 1 161 ? -11.165 4.649 25.831 1.00 92.44 161 LYS A CA 1
ATOM 1199 C C . LYS A 1 161 ? -11.867 4.140 24.564 1.00 92.44 161 LYS A C 1
ATOM 1201 O O . LYS A 1 161 ? -12.924 3.533 24.644 1.00 92.44 161 LYS A O 1
ATOM 1206 N N . LEU A 1 162 ? -11.310 4.446 23.391 1.00 92.75 162 LEU A N 1
ATOM 1207 C CA . LEU A 1 162 ? -11.864 4.063 22.096 1.00 92.75 162 LEU A CA 1
ATOM 1208 C C . LEU A 1 162 ? -11.380 2.657 21.719 1.00 92.75 162 LEU A C 1
ATOM 1210 O O . LEU A 1 162 ? -10.307 2.500 21.132 1.00 92.75 162 LEU A O 1
ATOM 1214 N N . ASP A 1 163 ? -12.164 1.639 22.076 1.00 91.56 163 ASP A N 1
ATOM 1215 C CA . ASP A 1 163 ? -11.781 0.229 21.912 1.00 91.56 163 ASP A CA 1
ATOM 1216 C C . ASP A 1 163 ? -11.542 -0.162 20.449 1.00 91.56 163 ASP A C 1
ATOM 1218 O O . ASP A 1 163 ? -10.564 -0.848 20.146 1.00 91.56 163 ASP A O 1
ATOM 1222 N N . ASN A 1 164 ? -12.376 0.320 19.519 1.00 91.94 164 ASN A N 1
ATOM 1223 C CA . ASN A 1 164 ? -12.211 0.010 18.098 1.00 91.94 164 ASN A CA 1
ATOM 1224 C C . ASN A 1 164 ? -10.937 0.663 17.533 1.00 91.94 164 ASN A C 1
ATOM 1226 O O . ASN A 1 164 ? -10.141 -0.004 16.877 1.00 91.94 164 ASN A O 1
ATOM 1230 N N . MET A 1 165 ? -10.678 1.934 17.865 1.00 95.25 165 MET A N 1
ATOM 1231 C CA . MET A 1 165 ? -9.426 2.613 17.503 1.00 95.25 165 MET A CA 1
ATOM 1232 C C . MET A 1 165 ? -8.197 1.845 18.016 1.00 95.25 165 MET A C 1
ATOM 1234 O O . MET A 1 165 ? -7.267 1.595 17.252 1.00 95.25 165 MET A O 1
ATOM 1238 N N . LYS A 1 166 ? -8.195 1.447 19.296 1.00 94.81 166 LYS A N 1
ATOM 1239 C CA . LYS A 1 166 ? -7.106 0.663 19.898 1.00 94.81 166 LYS A CA 1
ATOM 1240 C C . LYS A 1 166 ? -6.897 -0.655 19.165 1.00 94.81 166 LYS A C 1
ATOM 1242 O O . LYS A 1 166 ? -5.770 -0.957 18.782 1.00 94.81 166 LYS A O 1
ATOM 1247 N N . ARG A 1 167 ? -7.974 -1.414 18.950 1.00 94.31 167 ARG A N 1
ATOM 1248 C CA . ARG A 1 167 ? -7.935 -2.709 18.264 1.00 94.31 167 ARG A CA 1
ATOM 1249 C C . ARG A 1 167 ? -7.310 -2.587 16.878 1.00 94.31 167 ARG A C 1
ATOM 1251 O O . ARG A 1 167 ? -6.357 -3.300 16.586 1.00 94.31 167 ARG A O 1
ATOM 1258 N N . ILE A 1 168 ? -7.783 -1.630 16.077 1.00 95.81 168 ILE A N 1
ATOM 1259 C CA . ILE A 1 168 ? -7.225 -1.338 14.752 1.00 95.81 168 ILE A CA 1
ATOM 1260 C C . ILE A 1 168 ? -5.715 -1.119 14.842 1.00 95.81 168 ILE A C 1
ATOM 1262 O O . ILE A 1 168 ? -4.967 -1.694 14.059 1.00 95.81 168 ILE A O 1
ATOM 1266 N N . ILE A 1 169 ? -5.259 -0.263 15.759 1.00 95.94 169 ILE A N 1
ATOM 1267 C CA . ILE A 1 169 ? -3.845 0.110 15.863 1.00 95.94 169 ILE A CA 1
ATOM 1268 C C . ILE A 1 169 ? -2.992 -1.098 16.267 1.00 95.94 169 ILE A C 1
ATOM 1270 O O . ILE A 1 169 ? -1.992 -1.381 15.609 1.00 95.94 169 ILE A O 1
ATOM 1274 N N . TYR A 1 170 ? -3.396 -1.832 17.308 1.00 95.06 170 TYR A N 1
ATOM 1275 C CA . TYR A 1 170 ? -2.647 -2.993 17.796 1.00 95.06 170 TYR A CA 1
ATOM 1276 C C . TYR A 1 170 ? -2.552 -4.116 16.765 1.00 95.06 170 TYR A C 1
ATOM 1278 O O . TYR A 1 170 ? -1.504 -4.747 16.657 1.00 95.06 170 TYR A O 1
ATOM 1286 N N . GLU A 1 171 ? -3.614 -4.344 15.995 1.00 94.88 171 GLU A N 1
ATOM 1287 C CA . GLU A 1 171 ? -3.609 -5.333 14.919 1.00 94.88 171 GLU A CA 1
ATOM 1288 C C . GLU A 1 171 ? -2.832 -4.840 13.688 1.00 94.88 171 GLU A C 1
ATOM 1290 O O . GLU A 1 171 ? -2.092 -5.601 13.074 1.00 94.88 171 GLU A O 1
ATOM 1295 N N . SER A 1 172 ? -2.938 -3.554 13.341 1.00 95.31 172 SER A N 1
ATOM 1296 C CA . SER A 1 172 ? -2.309 -3.013 12.131 1.00 95.31 172 SER A CA 1
ATOM 1297 C C . SER A 1 172 ? -0.799 -2.840 12.265 1.00 95.31 172 SER A C 1
ATOM 1299 O O . SER A 1 172 ? -0.092 -3.079 11.292 1.00 95.31 172 SER A O 1
ATOM 1301 N N . ILE A 1 173 ? -0.273 -2.406 13.420 1.00 95.44 173 ILE A N 1
ATOM 1302 C CA . ILE A 1 173 ? 1.160 -2.079 13.557 1.00 95.44 173 ILE A CA 1
ATOM 1303 C C . ILE A 1 173 ? 2.067 -3.263 13.174 1.00 95.44 173 ILE A C 1
ATOM 1305 O O . ILE A 1 173 ? 2.916 -3.074 12.301 1.00 95.44 173 ILE A O 1
ATOM 1309 N N . PRO A 1 174 ? 1.911 -4.475 13.746 1.00 95.12 174 PRO A N 1
ATOM 1310 C CA . PRO A 1 174 ? 2.779 -5.603 13.410 1.00 95.12 174 PRO A CA 1
ATOM 1311 C C . PRO A 1 174 ? 2.715 -5.961 11.925 1.00 95.12 174 PRO A C 1
ATOM 1313 O O . PRO A 1 174 ? 3.744 -6.187 11.289 1.00 95.12 174 PRO A O 1
ATOM 1316 N N . VAL A 1 175 ? 1.507 -5.955 11.357 1.00 94.50 175 VAL A N 1
ATOM 1317 C CA . VAL A 1 175 ? 1.284 -6.303 9.953 1.00 94.50 175 VAL A CA 1
ATOM 1318 C C . VAL A 1 175 ? 1.882 -5.252 9.029 1.00 94.50 175 VAL A C 1
ATOM 1320 O O . VAL A 1 175 ? 2.531 -5.605 8.054 1.00 94.50 175 VAL A O 1
ATOM 1323 N N . LEU A 1 176 ? 1.707 -3.965 9.331 1.00 95.25 176 LEU A N 1
ATOM 1324 C CA . LEU A 1 176 ? 2.240 -2.864 8.531 1.00 95.25 176 LEU A CA 1
ATOM 1325 C C . LEU A 1 176 ? 3.768 -2.800 8.585 1.00 95.25 176 LEU A C 1
ATOM 1327 O O . LEU A 1 176 ? 4.386 -2.457 7.581 1.00 95.25 176 LEU A O 1
ATOM 1331 N N . LEU A 1 177 ? 4.386 -3.148 9.718 1.00 94.94 177 LEU A N 1
ATOM 1332 C CA . LEU A 1 177 ? 5.843 -3.275 9.817 1.00 94.94 177 LEU A CA 1
ATOM 1333 C C . LEU A 1 177 ? 6.354 -4.450 8.980 1.00 94.94 177 LEU A C 1
ATOM 1335 O O . LEU A 1 177 ? 7.301 -4.283 8.212 1.00 94.94 177 LEU A O 1
ATOM 1339 N N . LEU A 1 178 ? 5.702 -5.613 9.078 1.00 93.44 178 LEU A N 1
ATOM 1340 C CA . LEU A 1 178 ? 6.041 -6.787 8.272 1.00 93.44 178 LEU A CA 1
ATOM 1341 C C . LEU A 1 178 ? 5.859 -6.504 6.776 1.00 93.44 178 LEU A C 1
ATOM 1343 O O . LEU A 1 178 ? 6.758 -6.776 5.987 1.00 93.44 178 LEU A O 1
ATOM 1347 N N . ALA A 1 179 ? 4.736 -5.899 6.395 1.00 92.31 179 ALA A N 1
ATOM 1348 C CA . ALA A 1 179 ? 4.459 -5.421 5.046 1.00 92.31 179 ALA A CA 1
ATOM 1349 C C . ALA A 1 179 ? 5.555 -4.452 4.573 1.00 92.31 179 ALA A C 1
ATOM 1351 O O . ALA A 1 179 ? 6.132 -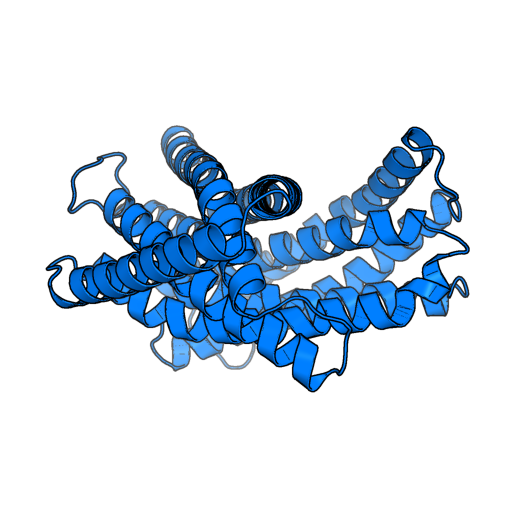4.629 3.504 1.00 92.31 179 ALA A O 1
ATOM 1352 N N . GLY A 1 180 ? 5.912 -3.485 5.424 1.00 90.62 180 GLY A N 1
ATOM 1353 C CA . GLY A 1 180 ? 7.034 -2.562 5.265 1.00 90.62 180 GLY A CA 1
ATOM 1354 C C . GLY A 1 180 ? 8.323 -3.232 4.813 1.00 90.62 180 GLY A C 1
ATOM 1355 O O . GLY A 1 180 ? 8.890 -2.872 3.784 1.00 90.62 180 GLY A O 1
ATOM 1356 N N . VAL A 1 181 ? 8.750 -4.227 5.586 1.00 89.88 181 VAL A N 1
ATOM 1357 C CA . VAL A 1 181 ? 9.947 -5.026 5.316 1.00 89.88 181 VAL A CA 1
ATOM 1358 C C . VAL A 1 181 ? 9.795 -5.813 4.016 1.00 89.88 181 VAL A C 1
ATOM 1360 O O . VAL A 1 181 ? 10.680 -5.761 3.168 1.00 89.88 181 VAL A O 1
ATOM 1363 N N . MET A 1 182 ? 8.669 -6.498 3.820 1.00 89.31 182 MET A N 1
ATOM 1364 C CA . MET A 1 182 ? 8.420 -7.327 2.636 1.00 89.31 182 MET A CA 1
ATOM 1365 C C . MET A 1 182 ? 8.419 -6.510 1.336 1.00 89.31 182 MET A C 1
ATOM 1367 O O . MET A 1 182 ? 9.018 -6.935 0.352 1.00 89.31 182 MET A O 1
ATOM 1371 N N . SER A 1 183 ? 7.837 -5.308 1.332 1.00 86.56 183 SER A N 1
ATOM 1372 C CA . SER A 1 183 ? 7.814 -4.441 0.145 1.00 86.56 183 SER A CA 1
ATOM 1373 C C . SER A 1 183 ? 9.204 -3.936 -0.270 1.00 86.56 183 SER A C 1
ATOM 1375 O O . SER A 1 183 ? 9.369 -3.516 -1.414 1.00 86.56 183 SER A O 1
ATOM 1377 N N . THR A 1 184 ? 10.227 -4.011 0.595 1.00 85.19 184 THR A N 1
ATOM 1378 C CA . THR A 1 184 ? 11.610 -3.707 0.176 1.00 85.19 184 THR A CA 1
ATOM 1379 C C . THR A 1 184 ? 12.131 -4.713 -0.854 1.00 85.19 184 THR A C 1
ATOM 1381 O O . THR A 1 184 ? 12.902 -4.331 -1.733 1.00 85.19 184 THR A O 1
ATOM 1384 N N . ALA A 1 185 ? 11.664 -5.969 -0.818 1.00 85.88 185 ALA A N 1
ATOM 1385 C CA . ALA A 1 185 ? 12.106 -7.016 -1.737 1.00 85.88 185 ALA A CA 1
ATOM 1386 C C . ALA A 1 185 ? 11.766 -6.683 -3.198 1.00 85.88 185 ALA A C 1
ATOM 1388 O O . ALA A 1 185 ? 12.626 -6.805 -4.070 1.00 85.88 185 ALA A O 1
ATOM 1389 N N . ALA A 1 186 ? 10.550 -6.193 -3.462 1.00 85.31 186 ALA A N 1
ATOM 1390 C CA . ALA A 1 186 ? 10.150 -5.737 -4.794 1.00 85.31 186 ALA A CA 1
ATOM 1391 C C . ALA A 1 186 ? 11.066 -4.613 -5.307 1.00 85.31 186 ALA A C 1
ATOM 1393 O O . ALA A 1 186 ? 11.549 -4.669 -6.439 1.00 85.31 186 ALA A O 1
ATOM 1394 N N . GLY A 1 187 ? 11.362 -3.634 -4.443 1.00 85.25 187 GLY A N 1
ATOM 1395 C CA . GLY A 1 187 ? 12.275 -2.535 -4.752 1.00 85.25 187 GLY A CA 1
ATOM 1396 C C . GLY A 1 187 ? 13.679 -3.021 -5.110 1.00 85.25 187 GLY A C 1
ATOM 1397 O O . GLY A 1 187 ? 14.242 -2.572 -6.102 1.00 85.25 187 GLY A O 1
ATOM 1398 N N . ILE A 1 188 ? 14.219 -3.991 -4.367 1.00 85.31 188 ILE A N 1
ATOM 1399 C CA . ILE A 1 188 ? 15.535 -4.591 -4.641 1.00 85.31 188 ILE A CA 1
ATOM 1400 C C . ILE A 1 188 ? 15.544 -5.321 -5.990 1.00 85.31 188 ILE A C 1
ATOM 1402 O O . ILE A 1 188 ? 16.486 -5.152 -6.765 1.00 85.31 188 ILE A O 1
ATOM 1406 N N . ILE A 1 189 ? 14.501 -6.101 -6.296 1.00 86.25 189 ILE A N 1
ATOM 1407 C CA . ILE A 1 189 ? 14.386 -6.835 -7.567 1.00 86.25 189 ILE A CA 1
ATOM 1408 C C . ILE A 1 189 ? 14.413 -5.860 -8.744 1.00 86.25 189 ILE A C 1
ATOM 1410 O O . ILE A 1 189 ? 15.211 -6.042 -9.664 1.00 86.25 189 ILE A O 1
ATOM 1414 N N . ILE A 1 190 ? 13.600 -4.803 -8.690 1.00 86.31 190 ILE A N 1
ATOM 1415 C CA . ILE A 1 190 ? 13.551 -3.777 -9.739 1.00 86.31 190 ILE A CA 1
ATOM 1416 C C . ILE A 1 190 ? 14.889 -3.030 -9.820 1.00 86.31 190 ILE A C 1
ATOM 1418 O O . ILE A 1 190 ? 15.444 -2.895 -10.910 1.00 86.31 190 ILE A O 1
ATOM 1422 N N . ASN A 1 191 ? 15.447 -2.613 -8.676 1.00 85.38 191 ASN A N 1
ATOM 1423 C CA . ASN A 1 191 ? 16.715 -1.883 -8.605 1.00 85.38 191 ASN A CA 1
ATOM 1424 C C . ASN A 1 191 ? 17.870 -2.671 -9.243 1.00 85.38 191 ASN A C 1
ATOM 1426 O O . ASN A 1 191 ? 18.656 -2.119 -10.004 1.00 85.38 191 ASN A O 1
ATOM 1430 N N . SER A 1 192 ? 17.930 -3.985 -8.999 1.00 83.69 192 SER A N 1
ATOM 1431 C CA . SER A 1 192 ? 18.961 -4.874 -9.556 1.00 83.69 192 SER A CA 1
ATOM 1432 C C . SER A 1 192 ? 18.920 -5.025 -11.082 1.00 83.69 192 SER A C 1
ATOM 1434 O O . SER A 1 192 ? 19.828 -5.616 -11.663 1.00 83.69 192 SER A O 1
ATOM 1436 N N . LYS A 1 193 ? 17.859 -4.533 -11.732 1.00 84.38 193 LYS A N 1
ATOM 1437 C CA . LYS A 1 193 ? 17.648 -4.617 -13.181 1.00 84.38 193 LYS A CA 1
ATOM 1438 C C . LYS A 1 193 ? 17.612 -3.259 -13.869 1.00 84.38 193 LYS A C 1
ATOM 1440 O O . LYS A 1 193 ? 17.427 -3.231 -15.080 1.00 84.38 193 LYS A O 1
ATOM 1445 N N . LEU A 1 194 ? 17.823 -2.156 -13.140 1.00 81.00 194 LEU A N 1
ATOM 1446 C CA . LEU A 1 194 ? 17.799 -0.796 -13.697 1.00 81.00 194 LEU A CA 1
ATOM 1447 C C . LEU A 1 194 ? 18.735 -0.626 -14.894 1.00 81.00 194 LEU A C 1
ATOM 1449 O O . LEU A 1 194 ? 18.329 -0.030 -15.887 1.00 81.00 194 LEU A O 1
ATOM 1453 N N . GLU A 1 195 ? 19.937 -1.200 -14.840 1.00 79.31 195 GLU A N 1
ATOM 1454 C CA . GLU A 1 195 ? 20.892 -1.140 -15.954 1.00 79.31 195 GLU A CA 1
ATOM 1455 C C . GLU A 1 195 ? 20.360 -1.823 -17.219 1.00 79.31 195 GLU A C 1
ATOM 1457 O O . GLU A 1 195 ? 20.583 -1.343 -18.328 1.00 79.31 195 GLU A O 1
ATOM 1462 N N . ASN A 1 196 ? 19.578 -2.894 -17.075 1.00 78.81 196 ASN A N 1
ATOM 1463 C CA . ASN A 1 196 ? 19.013 -3.576 -18.232 1.00 78.81 196 ASN A CA 1
ATOM 1464 C C . ASN A 1 196 ? 17.860 -2.772 -18.858 1.00 78.81 196 ASN A C 1
ATOM 1466 O O . ASN A 1 196 ? 17.577 -2.916 -20.042 1.00 78.81 196 ASN A O 1
ATOM 1470 N N . PHE A 1 197 ? 17.213 -1.882 -18.100 1.00 81.75 197 PHE A N 1
ATOM 1471 C CA . PHE A 1 197 ? 16.146 -1.025 -18.619 1.00 81.75 197 PHE A CA 1
ATOM 1472 C C . PHE A 1 197 ? 16.644 0.166 -19.452 1.00 81.75 197 PHE A C 1
ATOM 1474 O O . PHE A 1 197 ? 15.818 0.875 -20.025 1.00 81.75 197 PHE A O 1
ATOM 1481 N N . ILE A 1 198 ? 17.961 0.385 -19.562 1.00 79.69 198 ILE A N 1
ATOM 1482 C CA . ILE A 1 198 ? 18.542 1.523 -20.298 1.00 79.69 198 ILE A CA 1
ATOM 1483 C C . ILE A 1 198 ? 18.117 1.521 -21.771 1.00 79.69 198 ILE A C 1
ATOM 1485 O O . ILE A 1 198 ? 17.846 2.583 -22.320 1.00 79.69 198 ILE A O 1
ATOM 1489 N N . ALA A 1 199 ? 18.014 0.340 -22.392 1.00 83.00 199 ALA A N 1
ATOM 1490 C CA . ALA A 1 199 ? 17.622 0.215 -23.796 1.00 83.00 199 ALA A CA 1
ATOM 1491 C C . ALA A 1 199 ? 16.154 0.593 -24.050 1.00 83.00 199 ALA A C 1
ATOM 1493 O O . ALA A 1 199 ? 15.810 1.034 -25.138 1.00 83.00 199 ALA A O 1
ATOM 1494 N N . PHE A 1 200 ? 15.277 0.406 -23.058 1.00 87.12 200 PHE A N 1
ATOM 1495 C CA . PHE A 1 200 ? 13.851 0.703 -23.182 1.00 87.12 200 PHE A CA 1
ATOM 1496 C C . PHE A 1 200 ? 13.292 1.244 -21.858 1.00 87.12 200 PHE A C 1
ATOM 1498 O O . PHE A 1 200 ? 12.600 0.515 -21.132 1.00 87.12 200 PHE A O 1
ATOM 1505 N N . PRO A 1 201 ? 13.520 2.532 -21.537 1.00 90.31 201 PRO A N 1
ATOM 1506 C CA . PRO A 1 201 ? 13.069 3.112 -20.273 1.00 90.31 201 PRO A CA 1
ATOM 1507 C C . PRO A 1 201 ? 11.538 3.138 -20.143 1.00 90.31 201 PRO A C 1
ATOM 1509 O O . PRO A 1 201 ? 11.010 3.194 -19.033 1.00 90.31 201 PRO A O 1
ATOM 1512 N N . ALA A 1 202 ? 10.795 3.007 -21.249 1.00 91.88 202 ALA A N 1
ATOM 1513 C CA . ALA A 1 202 ? 9.344 2.813 -21.235 1.00 91.88 202 ALA A CA 1
ATOM 1514 C C . ALA A 1 202 ? 8.885 1.614 -20.387 1.00 91.88 202 ALA A C 1
ATOM 1516 O O . ALA A 1 202 ? 7.792 1.620 -19.819 1.00 91.88 202 ALA A O 1
ATOM 1517 N N . LEU A 1 203 ? 9.722 0.583 -20.260 1.00 92.12 203 LEU A N 1
ATOM 1518 C CA . LEU A 1 203 ? 9.428 -0.563 -19.408 1.00 92.12 203 LEU A CA 1
ATOM 1519 C C . LEU A 1 203 ? 9.447 -0.187 -17.917 1.00 92.12 203 LEU A C 1
ATOM 1521 O O . LEU A 1 203 ? 8.660 -0.749 -17.160 1.00 92.12 203 LEU A O 1
ATOM 1525 N N . LEU A 1 204 ? 10.253 0.802 -17.501 1.00 90.94 204 LEU A N 1
ATOM 1526 C CA . LEU A 1 204 ? 10.239 1.341 -16.132 1.00 90.94 204 LEU A CA 1
ATOM 1527 C C . LEU A 1 204 ? 8.955 2.114 -15.835 1.00 90.94 204 LEU A C 1
ATOM 1529 O O . LEU A 1 204 ? 8.430 2.010 -14.730 1.00 90.94 204 LEU A O 1
ATOM 1533 N N . VAL A 1 205 ? 8.414 2.836 -16.821 1.00 91.50 205 VAL A N 1
ATOM 1534 C CA . VAL A 1 205 ? 7.119 3.535 -16.696 1.00 91.50 205 VAL A CA 1
ATOM 1535 C C . VAL A 1 205 ? 5.985 2.541 -16.421 1.00 91.50 205 VAL A C 1
ATOM 1537 O O . VAL A 1 205 ? 5.054 2.835 -15.673 1.00 91.50 205 VAL A O 1
ATOM 1540 N N . MET A 1 206 ? 6.077 1.335 -16.986 1.00 93.06 206 MET A N 1
ATOM 1541 C CA . MET A 1 206 ? 5.083 0.279 -16.802 1.00 93.06 206 MET A CA 1
ATOM 1542 C C . MET A 1 206 ? 5.120 -0.358 -15.404 1.00 93.06 206 MET A C 1
ATOM 1544 O O . MET A 1 206 ? 4.078 -0.807 -14.929 1.00 93.06 206 MET A O 1
ATOM 1548 N N . VAL A 1 207 ? 6.279 -0.398 -14.736 1.00 92.50 207 VAL A N 1
ATOM 1549 C CA . VAL A 1 207 ? 6.460 -1.059 -13.429 1.00 92.50 207 VAL A CA 1
ATOM 1550 C C . VAL A 1 207 ? 5.438 -0.592 -12.380 1.00 92.50 207 VAL A C 1
ATOM 1552 O O . VAL A 1 207 ? 4.678 -1.439 -11.905 1.00 92.50 207 VAL A O 1
ATOM 1555 N N . PRO A 1 208 ? 5.344 0.706 -12.018 1.00 89.69 208 PRO A N 1
ATOM 1556 C CA . PRO A 1 208 ? 4.413 1.142 -10.979 1.00 89.69 208 PRO A CA 1
ATOM 1557 C C . PRO A 1 208 ? 2.955 0.880 -11.369 1.00 89.69 208 PRO A C 1
ATOM 1559 O O . PRO A 1 208 ? 2.199 0.365 -10.552 1.00 89.69 208 PRO A O 1
ATOM 1562 N N . LEU A 1 209 ? 2.577 1.127 -12.632 1.00 91.44 209 LEU A N 1
ATOM 1563 C CA . LEU A 1 209 ? 1.226 0.848 -13.135 1.00 91.44 209 LEU A CA 1
ATOM 1564 C C . LEU A 1 209 ? 0.868 -0.635 -12.975 1.00 91.44 209 LEU A C 1
ATOM 1566 O O . LEU A 1 209 ? -0.225 -0.977 -12.531 1.00 91.44 209 LEU A O 1
ATOM 1570 N N . PHE A 1 210 ? 1.790 -1.528 -13.326 1.00 95.00 210 PHE A N 1
ATOM 1571 C CA . PHE A 1 210 ? 1.569 -2.966 -13.259 1.00 95.00 210 PHE A CA 1
ATOM 1572 C C . PHE A 1 210 ? 1.446 -3.475 -11.816 1.00 95.00 210 PHE A C 1
ATOM 1574 O O . PHE A 1 210 ? 0.539 -4.257 -11.515 1.00 95.00 210 PHE A O 1
ATOM 1581 N N . LEU A 1 211 ? 2.334 -3.032 -10.920 1.00 93.25 211 LEU A N 1
ATOM 1582 C CA . LEU A 1 211 ? 2.305 -3.409 -9.503 1.00 93.25 211 LEU A CA 1
ATOM 1583 C C . LEU A 1 211 ? 1.021 -2.893 -8.834 1.00 93.25 211 LEU A C 1
ATOM 1585 O O . LEU A 1 211 ? 0.305 -3.660 -8.189 1.00 93.25 211 LEU A O 1
ATOM 1589 N N . GLU A 1 212 ? 0.665 -1.629 -9.075 1.00 91.94 212 GLU A N 1
ATOM 1590 C CA . GLU A 1 212 ? -0.533 -0.994 -8.520 1.00 91.94 212 GLU A CA 1
ATOM 1591 C C . GLU A 1 212 ? -1.818 -1.728 -8.942 1.00 91.94 212 GLU A C 1
ATOM 1593 O O . GLU A 1 212 ? -2.681 -2.001 -8.104 1.00 91.94 212 GLU A O 1
ATOM 1598 N N . LYS A 1 213 ? -1.954 -2.120 -10.221 1.00 94.25 213 LYS A N 1
ATOM 1599 C CA . LYS A 1 213 ? -3.145 -2.862 -10.678 1.00 94.25 213 LYS A CA 1
ATOM 1600 C C . LYS A 1 213 ? -3.246 -4.261 -10.084 1.00 94.25 213 LYS A C 1
ATOM 1602 O O . LYS A 1 213 ? -4.355 -4.688 -9.763 1.00 94.25 213 LYS A O 1
ATOM 1607 N N . ASN A 1 214 ? -2.127 -4.946 -9.862 1.00 94.69 214 ASN A N 1
ATOM 1608 C CA . ASN A 1 214 ? -2.140 -6.214 -9.134 1.00 94.69 214 ASN A CA 1
ATOM 1609 C C . ASN A 1 214 ? -2.577 -6.028 -7.672 1.00 94.69 214 ASN A C 1
ATOM 1611 O O . ASN A 1 214 ? -3.424 -6.781 -7.186 1.00 94.69 214 ASN A O 1
ATOM 1615 N N . ASN A 1 215 ? -2.085 -4.986 -6.996 1.00 93.50 215 ASN A N 1
ATOM 1616 C CA . ASN A 1 215 ? -2.504 -4.655 -5.632 1.00 93.50 215 ASN A CA 1
ATOM 1617 C C . ASN A 1 215 ? -3.986 -4.289 -5.542 1.00 93.50 215 ASN A C 1
ATOM 1619 O O . ASN A 1 215 ? -4.669 -4.723 -4.616 1.00 93.50 215 ASN A O 1
ATOM 1623 N N . ALA A 1 216 ? -4.509 -3.537 -6.511 1.00 94.19 216 ALA A N 1
ATOM 1624 C CA . ALA A 1 216 ? -5.926 -3.199 -6.582 1.00 94.19 216 ALA A CA 1
ATOM 1625 C C . ALA A 1 216 ? -6.807 -4.454 -6.719 1.00 94.19 216 ALA A C 1
ATOM 1627 O O . ALA A 1 216 ? -7.777 -4.603 -5.977 1.00 94.19 216 ALA A O 1
ATOM 1628 N N . LEU A 1 217 ? -6.446 -5.384 -7.613 1.00 96.31 217 LEU A N 1
ATOM 1629 C CA . LEU A 1 217 ? -7.158 -6.656 -7.788 1.00 96.31 217 LEU A CA 1
ATOM 1630 C C . LEU A 1 217 ? -7.096 -7.535 -6.531 1.00 96.31 217 LEU A C 1
ATOM 1632 O O . LEU A 1 217 ? -8.116 -8.076 -6.102 1.00 96.31 217 LEU A O 1
ATOM 1636 N N . GLY A 1 218 ? -5.921 -7.637 -5.906 1.00 96.06 218 GLY A N 1
ATOM 1637 C CA . GLY A 1 218 ? -5.760 -8.345 -4.638 1.00 96.06 218 GLY A CA 1
ATOM 1638 C C . GLY A 1 218 ? -6.555 -7.716 -3.498 1.00 96.06 218 GLY A C 1
ATOM 1639 O O . GLY A 1 218 ? -7.149 -8.434 -2.693 1.00 96.06 218 GLY A O 1
ATOM 1640 N N . GLY A 1 219 ? -6.622 -6.386 -3.455 1.00 94.62 219 GLY A N 1
ATOM 1641 C CA . GLY A 1 219 ? -7.428 -5.636 -2.500 1.00 94.62 219 GLY A CA 1
ATOM 1642 C C . GLY A 1 219 ? -8.924 -5.890 -2.668 1.00 94.62 219 GLY A C 1
ATOM 1643 O O . GLY A 1 219 ? -9.588 -6.170 -1.677 1.00 94.62 219 GLY A O 1
ATOM 1644 N N . ILE A 1 220 ? -9.440 -5.894 -3.905 1.00 95.19 220 ILE A N 1
ATOM 1645 C CA . ILE A 1 220 ? -10.846 -6.245 -4.183 1.00 95.19 220 ILE A CA 1
ATOM 1646 C C . ILE A 1 220 ? -11.143 -7.664 -3.688 1.00 95.19 220 ILE A C 1
ATOM 1648 O O . ILE A 1 220 ? -12.102 -7.878 -2.950 1.00 95.19 220 ILE A O 1
ATOM 1652 N N . LEU A 1 221 ? -10.314 -8.643 -4.070 1.00 96.44 221 LEU A N 1
ATOM 1653 C CA . LEU A 1 221 ? -10.518 -10.035 -3.669 1.00 96.44 221 LEU A CA 1
ATOM 1654 C C . LEU A 1 221 ? -10.521 -10.181 -2.145 1.00 96.44 221 LEU A C 1
ATOM 1656 O O . LEU A 1 221 ? -11.434 -10.776 -1.581 1.00 96.44 221 LEU A O 1
ATOM 1660 N N . THR A 1 222 ? -9.502 -9.641 -1.478 1.00 95.00 222 THR A N 1
ATOM 1661 C CA . THR A 1 222 ? -9.345 -9.791 -0.028 1.00 95.00 222 THR A CA 1
ATOM 1662 C C . THR A 1 222 ? -10.384 -9.015 0.773 1.00 95.00 222 THR A C 1
ATOM 1664 O O . THR A 1 222 ? -10.840 -9.528 1.790 1.00 95.00 222 THR A O 1
ATOM 1667 N N . SER A 1 223 ? -10.816 -7.843 0.300 1.00 92.94 223 SER A N 1
ATOM 1668 C CA . SER A 1 223 ? -11.908 -7.078 0.908 1.00 92.94 223 SER A CA 1
ATOM 1669 C C . SER A 1 223 ? -13.230 -7.842 0.813 1.00 92.94 223 SER A C 1
ATOM 1671 O O . SER A 1 223 ? -13.869 -8.082 1.833 1.00 92.94 223 SER A O 1
ATOM 1673 N N . ARG A 1 224 ? -13.578 -8.381 -0.365 1.00 92.94 224 ARG A N 1
ATOM 1674 C CA . ARG A 1 224 ? -14.792 -9.203 -0.518 1.00 92.94 224 ARG A CA 1
ATOM 1675 C C . ARG A 1 224 ? -14.744 -10.476 0.324 1.00 92.94 224 ARG A C 1
ATOM 1677 O O . ARG A 1 224 ? -15.742 -10.840 0.941 1.00 92.94 224 ARG A O 1
ATOM 1684 N N . LEU A 1 225 ? -13.593 -11.151 0.385 1.00 93.75 225 LEU A N 1
ATOM 1685 C CA . LEU A 1 225 ? -13.413 -12.320 1.252 1.00 93.75 225 LEU A CA 1
ATOM 1686 C C . LEU A 1 225 ? -13.554 -11.957 2.736 1.00 93.75 225 LEU A C 1
ATOM 1688 O O . LEU A 1 225 ? -14.179 -12.712 3.477 1.00 93.75 225 LEU A O 1
ATOM 1692 N N . SER A 1 226 ? -13.021 -10.809 3.160 1.00 91.81 226 SER A N 1
ATOM 1693 C CA . SER A 1 226 ? -13.187 -10.287 4.520 1.00 91.81 226 SER A CA 1
ATOM 1694 C C . SER A 1 226 ? -14.663 -10.062 4.857 1.00 91.81 226 SER A C 1
ATOM 1696 O O . SER A 1 226 ? -15.167 -10.618 5.836 1.00 91.81 226 SER A O 1
ATOM 1698 N N . THR A 1 227 ? -15.394 -9.361 3.986 1.00 90.56 227 THR A N 1
ATOM 1699 C CA . THR A 1 227 ? -16.837 -9.134 4.132 1.00 90.56 227 THR A CA 1
ATOM 1700 C C . THR A 1 227 ? -17.607 -10.455 4.202 1.00 90.56 227 THR A C 1
ATOM 1702 O O . THR A 1 227 ? -18.462 -10.626 5.073 1.00 90.56 227 THR A O 1
ATOM 1705 N N . MET A 1 228 ? -17.286 -11.438 3.352 1.00 91.38 228 MET A N 1
ATOM 1706 C CA . MET A 1 228 ? -17.916 -12.768 3.380 1.00 91.38 228 MET A CA 1
ATOM 1707 C C . MET A 1 228 ? -17.660 -13.530 4.689 1.00 91.38 228 MET A C 1
ATOM 1709 O O . MET A 1 228 ? -18.552 -14.231 5.168 1.00 91.38 228 MET A O 1
ATOM 1713 N N . LEU A 1 229 ? -16.466 -13.395 5.276 1.00 90.94 229 LEU A N 1
ATOM 1714 C CA . LEU A 1 229 ? -16.128 -14.003 6.567 1.00 90.94 229 LEU A CA 1
ATOM 1715 C C . LEU A 1 229 ? -16.897 -13.342 7.718 1.00 90.94 229 LEU A C 1
ATOM 1717 O O . LEU A 1 229 ? -17.444 -14.048 8.564 1.00 90.94 229 LEU A O 1
ATOM 1721 N N . HIS A 1 230 ? -16.985 -12.009 7.732 1.00 88.25 230 HIS A N 1
ATOM 1722 C CA . HIS A 1 230 ? -17.712 -11.251 8.761 1.00 88.25 230 HIS A CA 1
ATOM 1723 C C . HIS A 1 230 ? -19.230 -11.446 8.691 1.00 88.25 230 HIS A C 1
ATOM 1725 O O . HIS A 1 230 ? -19.903 -11.470 9.719 1.00 88.25 230 HIS A O 1
ATOM 1731 N N . THR A 1 231 ? -19.777 -11.627 7.490 1.00 87.12 231 THR A N 1
ATOM 1732 C CA . THR A 1 231 ? -21.215 -11.871 7.267 1.00 87.12 231 THR A CA 1
ATOM 1733 C C . THR A 1 231 ? -21.611 -13.346 7.385 1.00 87.12 231 THR A C 1
ATOM 1735 O O . THR A 1 231 ? -22.796 -13.669 7.324 1.00 87.12 231 THR A O 1
ATOM 1738 N N . GLY A 1 232 ? -20.647 -14.256 7.569 1.00 85.31 232 GLY A N 1
ATOM 1739 C CA . GLY A 1 232 ? -20.904 -15.694 7.688 1.00 85.31 232 GLY A CA 1
ATOM 1740 C C . GLY A 1 232 ? -21.354 -16.362 6.384 1.00 85.31 232 GLY A C 1
ATOM 1741 O O . GLY A 1 232 ? -21.909 -17.458 6.417 1.00 85.31 232 GLY A O 1
ATOM 1742 N N . LEU A 1 233 ? -21.111 -15.726 5.232 1.00 83.00 233 LEU A N 1
ATOM 1743 C CA . LEU A 1 233 ? -21.482 -16.235 3.906 1.00 83.00 233 LEU A CA 1
ATOM 1744 C C . LEU A 1 233 ? -20.609 -17.410 3.439 1.00 83.00 233 LEU A C 1
ATOM 1746 O O . LEU A 1 233 ? -20.924 -18.056 2.441 1.00 83.00 233 LEU A O 1
ATOM 1750 N N . PHE A 1 234 ? -19.501 -17.683 4.127 1.00 80.81 234 PHE A N 1
ATOM 1751 C CA . PHE A 1 234 ? -18.561 -18.736 3.764 1.00 80.81 234 PHE A CA 1
ATOM 1752 C C . PHE A 1 234 ? -17.839 -19.280 5.002 1.00 80.81 234 PHE A C 1
ATOM 1754 O O . PHE A 1 234 ? -17.340 -18.515 5.826 1.00 80.81 234 PHE A O 1
ATOM 1761 N N . ASN A 1 235 ? -17.747 -20.612 5.099 1.00 77.69 235 ASN A N 1
ATOM 1762 C CA . ASN A 1 235 ? -16.967 -21.293 6.130 1.00 77.69 235 ASN A CA 1
ATOM 1763 C C . ASN A 1 235 ? -15.581 -21.689 5.594 1.00 77.69 235 ASN A C 1
ATOM 1765 O O . ASN A 1 235 ? -15.486 -22.545 4.707 1.00 77.69 235 ASN A O 1
ATOM 1769 N N . PRO A 1 236 ? -14.496 -21.118 6.137 1.00 77.88 236 PRO A N 1
ATOM 1770 C CA . PRO A 1 236 ? -13.161 -21.307 5.595 1.00 77.88 236 PRO A CA 1
ATOM 1771 C C . PRO A 1 236 ? -12.563 -22.700 5.807 1.00 77.88 236 PRO A C 1
ATOM 1773 O O . PRO A 1 236 ? -12.089 -23.057 6.886 1.00 77.88 236 PRO A O 1
ATOM 1776 N N . GLY A 1 237 ? -12.551 -23.476 4.719 1.00 84.56 237 GLY A N 1
ATOM 1777 C CA . GLY A 1 237 ? -11.838 -24.747 4.577 1.00 84.56 237 GLY A CA 1
ATOM 1778 C C . GLY A 1 237 ? -10.382 -24.587 4.125 1.00 84.56 237 GLY A C 1
ATOM 1779 O O . GLY A 1 237 ? -9.888 -23.483 3.946 1.00 84.56 237 GLY A O 1
ATOM 1780 N N . MET A 1 238 ? -9.660 -25.701 3.965 1.00 83.06 238 MET A N 1
ATOM 1781 C CA . MET A 1 238 ? -8.293 -25.682 3.412 1.00 83.06 238 MET A CA 1
ATOM 1782 C C . MET A 1 238 ? -8.279 -25.572 1.883 1.00 83.06 238 MET A C 1
ATOM 1784 O O . MET A 1 238 ? -7.313 -25.086 1.307 1.00 83.06 238 MET A O 1
ATOM 1788 N N . LEU A 1 239 ? -9.362 -26.015 1.243 1.00 85.69 239 LEU A N 1
ATOM 1789 C CA . LEU A 1 239 ? -9.614 -25.832 -0.178 1.00 85.69 239 LEU A CA 1
ATOM 1790 C C . LEU A 1 239 ? -10.747 -24.814 -0.349 1.00 85.69 239 LEU A C 1
ATOM 1792 O O . LEU A 1 239 ? -11.719 -24.872 0.415 1.00 85.69 239 LEU A O 1
ATOM 1796 N N . PRO A 1 240 ? -10.647 -23.912 -1.340 1.00 85.00 240 PRO A N 1
ATOM 1797 C CA . PRO A 1 240 ? -11.687 -22.933 -1.604 1.00 85.00 240 PRO A CA 1
ATOM 1798 C C . PRO A 1 240 ? -12.990 -23.631 -2.006 1.00 85.00 240 PRO A C 1
ATOM 1800 O O . PRO A 1 240 ? -13.010 -24.488 -2.892 1.00 85.00 240 PRO A O 1
ATOM 1803 N N . GLY A 1 241 ? -14.079 -23.258 -1.334 1.00 84.69 241 GLY A N 1
ATOM 1804 C CA . GLY A 1 241 ? -15.426 -23.709 -1.668 1.00 84.69 241 GLY A CA 1
ATOM 1805 C C . GLY A 1 241 ? -15.943 -23.078 -2.964 1.00 84.69 241 GLY A C 1
ATOM 1806 O O . GLY A 1 241 ? -15.356 -22.136 -3.507 1.00 84.69 241 GLY A O 1
ATOM 1807 N N . LYS A 1 242 ? -17.076 -23.582 -3.468 1.00 87.00 242 LYS A N 1
ATOM 1808 C CA . LYS A 1 242 ? -17.708 -23.058 -4.694 1.00 87.00 242 LYS A CA 1
ATOM 1809 C C . LYS A 1 242 ? -18.180 -21.611 -4.533 1.00 87.00 242 LYS A C 1
ATOM 1811 O O . LYS A 1 242 ? -18.280 -20.895 -5.521 1.00 87.00 242 LYS A O 1
ATOM 1816 N N . GLU A 1 243 ? -18.414 -21.178 -3.300 1.00 88.50 243 GLU A N 1
ATOM 1817 C CA . GLU A 1 243 ? -18.824 -19.826 -2.917 1.00 88.50 243 GLU A CA 1
ATOM 1818 C C . GLU A 1 243 ? -17.755 -18.775 -3.261 1.00 88.50 243 GLU A C 1
ATOM 1820 O O . GLU A 1 243 ? -18.068 -17.607 -3.474 1.00 88.50 243 GLU A O 1
ATOM 1825 N N . ILE A 1 244 ? -16.487 -19.186 -3.357 1.00 91.31 244 ILE A N 1
ATOM 1826 C CA . ILE A 1 244 ? -15.350 -18.298 -3.643 1.00 91.31 244 ILE A CA 1
ATOM 1827 C C . ILE A 1 244 ? -15.126 -18.140 -5.145 1.00 91.31 244 ILE A C 1
ATOM 1829 O O . ILE A 1 244 ? -14.604 -17.118 -5.596 1.00 91.31 244 ILE A O 1
ATOM 1833 N N . LEU A 1 245 ? -15.551 -19.129 -5.933 1.00 91.69 245 LEU A N 1
ATOM 1834 C CA . LEU A 1 245 ? -15.323 -19.174 -7.372 1.00 91.69 245 LEU A CA 1
ATOM 1835 C C . LEU A 1 245 ? -15.802 -17.905 -8.107 1.00 91.69 245 LEU A C 1
ATOM 1837 O O . LEU A 1 245 ? -15.037 -17.408 -8.931 1.00 91.69 245 LEU A O 1
ATOM 1841 N N . PRO A 1 246 ? -16.977 -17.310 -7.804 1.00 94.12 246 PRO A N 1
ATOM 1842 C CA . PRO A 1 246 ? -17.395 -16.059 -8.434 1.00 94.12 246 PRO A CA 1
ATOM 1843 C C . PRO A 1 246 ? -16.425 -14.898 -8.188 1.00 94.12 246 PRO A C 1
ATOM 1845 O O . PRO A 1 246 ? -16.198 -14.096 -9.088 1.00 94.12 246 PRO A O 1
ATOM 1848 N N . ASN A 1 247 ? -15.825 -14.817 -6.995 1.00 94.25 247 ASN A N 1
ATOM 1849 C CA . ASN A 1 247 ? -14.841 -13.783 -6.674 1.00 94.25 247 ASN A CA 1
ATOM 1850 C C . ASN A 1 247 ? -13.553 -13.988 -7.476 1.00 94.25 247 ASN A C 1
ATOM 1852 O O . ASN A 1 247 ? -13.055 -13.041 -8.074 1.00 94.25 247 ASN A O 1
ATOM 1856 N N . VAL A 1 248 ? -13.065 -15.228 -7.558 1.00 94.44 248 VAL A N 1
ATOM 1857 C CA . VAL A 1 248 ? -11.863 -15.576 -8.334 1.00 94.44 248 VAL A CA 1
ATOM 1858 C C . VAL A 1 248 ? -12.062 -15.310 -9.829 1.00 94.44 248 VAL A C 1
ATOM 1860 O O . VAL A 1 248 ? -11.210 -14.700 -10.473 1.00 94.44 248 VAL A O 1
ATOM 1863 N N . LEU A 1 249 ? -13.204 -15.724 -10.387 1.00 95.25 249 LEU A N 1
ATOM 1864 C CA . LEU A 1 249 ? -13.536 -15.485 -11.794 1.00 95.25 249 LEU A CA 1
ATOM 1865 C C . LEU A 1 249 ? -13.649 -13.992 -12.103 1.00 95.25 249 LEU A C 1
ATOM 1867 O O . LEU A 1 249 ? -13.190 -13.550 -13.153 1.00 95.25 249 LEU A O 1
ATOM 1871 N N . LEU A 1 250 ? -14.209 -13.207 -11.184 1.00 95.00 250 LEU A N 1
ATOM 1872 C CA . LEU A 1 250 ? -14.323 -11.763 -11.347 1.00 95.00 250 LEU A CA 1
ATOM 1873 C C . LEU A 1 250 ? -12.946 -11.087 -11.456 1.00 95.00 250 LEU A C 1
ATOM 1875 O O . LEU A 1 250 ? -12.775 -10.217 -12.309 1.00 95.00 250 LEU A O 1
ATOM 1879 N N . ILE A 1 251 ? -11.943 -11.530 -10.688 1.00 96.69 251 ILE A N 1
ATOM 1880 C CA . ILE A 1 251 ? -10.573 -11.007 -10.817 1.00 96.69 251 ILE A CA 1
ATOM 1881 C C . ILE A 1 251 ? -9.982 -11.303 -12.204 1.00 96.69 251 ILE A C 1
ATOM 1883 O O . ILE A 1 251 ? -9.364 -10.421 -12.800 1.00 96.69 251 ILE A O 1
ATOM 1887 N N . TYR A 1 252 ? -10.217 -12.496 -12.763 1.00 96.38 252 TYR A N 1
ATOM 1888 C CA . TYR A 1 252 ? -9.798 -12.818 -14.135 1.00 96.38 252 TYR A CA 1
ATOM 1889 C C . TYR A 1 252 ? -10.543 -12.000 -15.198 1.00 96.38 252 TYR A C 1
ATOM 1891 O O . TYR A 1 252 ? -9.957 -11.581 -16.194 1.00 96.38 252 TYR A O 1
ATOM 1899 N N . ILE A 1 253 ? -11.836 -11.744 -14.998 1.00 96.38 253 ILE A N 1
ATOM 1900 C CA . ILE A 1 253 ? -12.613 -10.896 -15.910 1.00 96.38 253 ILE A CA 1
ATOM 1901 C C . ILE A 1 253 ? -12.040 -9.476 -15.922 1.00 96.38 253 ILE A C 1
ATOM 1903 O O . ILE A 1 253 ? -11.833 -8.902 -16.990 1.00 96.38 253 ILE A O 1
ATOM 1907 N N . TYR A 1 254 ? -11.717 -8.924 -14.752 1.00 95.19 254 TYR A N 1
ATOM 1908 C CA . TYR A 1 254 ? -11.071 -7.616 -14.662 1.00 95.19 254 TYR A CA 1
ATOM 1909 C C . TYR A 1 254 ? -9.674 -7.617 -15.291 1.00 95.19 254 TYR A C 1
ATOM 1911 O O . TYR A 1 254 ? -9.316 -6.664 -15.985 1.00 95.19 254 TYR A O 1
ATOM 1919 N N . SER A 1 255 ? -8.900 -8.693 -15.125 1.00 95.81 255 SER A N 1
ATOM 1920 C CA . SER A 1 255 ? -7.540 -8.784 -15.664 1.00 95.81 255 SER A CA 1
ATOM 1921 C C . SER A 1 255 ? -7.487 -8.758 -17.193 1.00 95.81 255 SER A C 1
ATOM 1923 O O . SER A 1 255 ? -6.567 -8.159 -17.748 1.00 95.81 255 SER A O 1
ATOM 1925 N N . ILE A 1 256 ? -8.487 -9.342 -17.871 1.00 96.31 256 ILE A N 1
ATOM 1926 C CA . ILE A 1 256 ? -8.610 -9.319 -19.341 1.00 96.31 256 ILE A CA 1
ATOM 1927 C C . ILE A 1 256 ? -8.619 -7.884 -19.878 1.00 96.31 256 ILE A C 1
ATOM 1929 O O . ILE A 1 256 ? -8.072 -7.631 -20.946 1.00 96.31 256 ILE A O 1
ATOM 1933 N N . VAL A 1 257 ? -9.227 -6.946 -19.152 1.00 95.88 257 VAL A N 1
ATOM 1934 C CA . VAL A 1 257 ? -9.345 -5.550 -19.594 1.00 95.88 257 VAL A CA 1
ATOM 1935 C C . VAL A 1 257 ? -8.191 -4.701 -19.063 1.00 95.88 257 VAL A C 1
ATOM 1937 O O . VAL A 1 257 ? -7.619 -3.897 -19.797 1.00 95.88 257 VAL A O 1
ATOM 1940 N N . ILE A 1 258 ? -7.829 -4.877 -17.791 1.00 95.69 258 ILE A N 1
ATOM 1941 C CA . ILE A 1 258 ? -6.897 -3.982 -17.100 1.00 95.69 258 ILE A CA 1
ATOM 1942 C C . ILE A 1 258 ? -5.468 -4.122 -17.631 1.00 95.69 258 ILE A C 1
ATOM 1944 O O . ILE A 1 258 ? -4.819 -3.109 -17.872 1.00 95.69 258 ILE A O 1
ATOM 1948 N N . PHE A 1 259 ? -4.954 -5.337 -17.837 1.00 97.44 259 PHE A N 1
ATOM 1949 C CA . PHE A 1 259 ? -3.541 -5.493 -18.198 1.00 97.44 259 PHE A CA 1
ATOM 1950 C C . PHE A 1 259 ? -3.185 -5.074 -19.626 1.00 97.44 259 PHE A C 1
ATOM 1952 O O . PHE A 1 259 ? -2.139 -4.436 -19.787 1.00 97.44 259 PHE A O 1
ATOM 1959 N N . PRO A 1 260 ? -4.015 -5.321 -20.657 1.00 97.69 260 PRO A N 1
ATOM 1960 C CA . PRO A 1 260 ? -3.787 -4.704 -21.958 1.00 97.69 260 PRO A CA 1
ATOM 1961 C C . PRO A 1 260 ? -3.782 -3.180 -21.857 1.00 97.69 260 PRO A C 1
ATOM 1963 O O . PRO A 1 260 ? -2.911 -2.521 -22.421 1.00 97.69 260 PRO A O 1
ATOM 1966 N N . LEU A 1 261 ? -4.706 -2.620 -21.069 1.00 96.69 261 LEU A N 1
ATOM 1967 C CA . LEU A 1 261 ? -4.795 -1.182 -20.857 1.00 96.69 261 LEU A CA 1
ATOM 1968 C C . LEU A 1 261 ? -3.549 -0.624 -20.154 1.00 96.69 261 LEU A C 1
ATOM 1970 O O . LEU A 1 261 ? -3.092 0.446 -20.533 1.00 96.69 261 LEU A O 1
ATOM 1974 N N . VAL A 1 262 ? -2.949 -1.353 -19.206 1.00 96.25 262 VAL A N 1
ATOM 1975 C CA . VAL A 1 262 ? -1.656 -0.981 -18.598 1.00 96.25 262 VAL A CA 1
ATOM 1976 C C . VAL A 1 262 ? -0.565 -0.842 -19.663 1.00 96.25 262 VAL A C 1
ATOM 1978 O O . VAL A 1 262 ? 0.152 0.155 -19.660 1.00 96.25 262 VAL A O 1
ATOM 1981 N N . GLY A 1 263 ? -0.467 -1.788 -20.602 1.00 96.94 263 GLY A N 1
ATOM 1982 C CA . GLY A 1 263 ? 0.510 -1.729 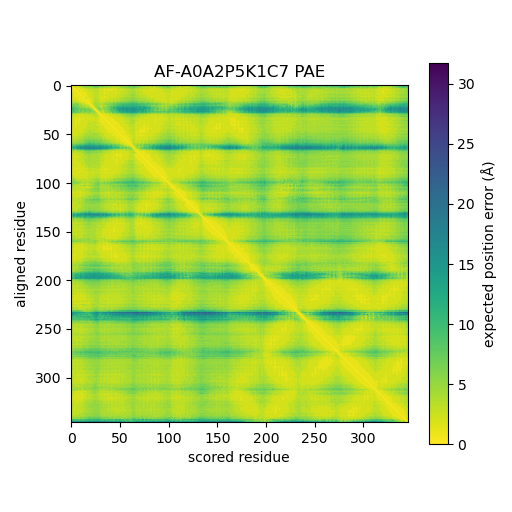-21.694 1.00 96.94 263 GLY A CA 1
ATOM 1983 C C . GLY A 1 263 ? 0.261 -0.556 -22.647 1.00 96.94 263 GLY A C 1
ATOM 1984 O O . GLY A 1 263 ? 1.196 0.163 -22.995 1.00 96.94 263 GLY A O 1
ATOM 1985 N N . VAL A 1 264 ? -1.006 -0.310 -23.007 1.00 97.56 264 VAL A N 1
ATOM 1986 C CA . VAL A 1 264 ? -1.413 0.849 -23.824 1.00 97.56 264 VAL A CA 1
ATOM 1987 C C . VAL A 1 264 ? -1.081 2.164 -23.118 1.00 97.56 264 VAL A C 1
ATOM 1989 O O . VAL A 1 264 ? -0.518 3.063 -23.738 1.00 97.56 264 VAL A O 1
ATOM 1992 N N . MET A 1 265 ? -1.415 2.290 -21.831 1.00 95.25 265 MET A N 1
ATOM 1993 C CA . MET A 1 265 ? -1.167 3.506 -21.055 1.00 95.25 265 MET A CA 1
ATOM 1994 C C . MET A 1 265 ? 0.325 3.770 -20.888 1.00 95.25 265 MET A C 1
ATOM 1996 O O . MET A 1 265 ? 0.760 4.895 -21.109 1.00 95.25 265 MET A O 1
ATOM 2000 N N . ALA A 1 266 ? 1.110 2.748 -20.543 1.00 95.44 266 ALA A N 1
ATOM 2001 C CA . ALA A 1 266 ? 2.554 2.889 -20.415 1.00 95.44 266 ALA A CA 1
ATOM 2002 C C . ALA A 1 266 ? 3.178 3.336 -21.746 1.00 95.44 266 ALA A C 1
ATOM 2004 O O . ALA A 1 266 ? 3.940 4.296 -21.762 1.00 95.44 266 ALA A O 1
ATOM 2005 N N . PHE A 1 267 ? 2.773 2.731 -22.868 1.00 96.75 267 PHE A N 1
ATOM 2006 C CA . PHE A 1 267 ? 3.205 3.156 -24.200 1.00 96.75 267 PHE A CA 1
ATOM 2007 C C . PHE A 1 267 ? 2.810 4.606 -24.514 1.00 96.75 267 PHE A C 1
ATOM 2009 O O . PHE A 1 267 ? 3.643 5.388 -24.963 1.00 96.75 267 PHE A O 1
ATOM 2016 N N . ALA A 1 268 ? 1.556 4.986 -24.252 1.00 96.38 268 ALA A N 1
ATOM 2017 C CA . ALA A 1 268 ? 1.065 6.337 -24.510 1.00 96.38 268 ALA A CA 1
ATOM 2018 C C . ALA A 1 268 ? 1.823 7.391 -23.690 1.00 96.38 268 ALA A C 1
ATOM 2020 O O . ALA A 1 268 ? 2.222 8.417 -24.235 1.00 96.38 268 ALA A O 1
ATOM 2021 N N . VAL A 1 269 ? 2.071 7.128 -22.404 1.00 94.50 269 VAL A N 1
ATOM 2022 C CA . VAL A 1 269 ? 2.876 8.010 -21.546 1.00 94.50 269 VAL A CA 1
ATOM 2023 C C . VAL A 1 269 ? 4.308 8.103 -22.066 1.00 94.50 269 VAL A C 1
ATOM 2025 O O . VAL A 1 269 ? 4.841 9.203 -22.165 1.00 94.50 269 VAL A O 1
ATOM 2028 N N . SER A 1 270 ? 4.919 6.985 -22.462 1.00 95.12 270 SER A N 1
ATOM 2029 C CA . SER A 1 270 ? 6.273 6.996 -23.020 1.00 95.12 270 SER A CA 1
ATOM 2030 C C . SER A 1 270 ? 6.370 7.781 -24.328 1.00 95.12 270 SER A C 1
ATOM 2032 O O . SER A 1 270 ? 7.331 8.522 -24.497 1.00 95.12 270 SER A O 1
ATOM 2034 N N . LEU A 1 271 ? 5.366 7.703 -25.208 1.00 94.88 271 LEU A N 1
ATOM 2035 C CA . LEU A 1 271 ? 5.307 8.542 -26.409 1.00 94.88 271 LEU A CA 1
ATOM 2036 C C . LEU A 1 271 ? 5.199 10.032 -26.069 1.00 94.88 271 LEU A C 1
ATOM 2038 O O . LEU A 1 271 ? 5.896 10.845 -26.666 1.00 94.88 271 LEU A O 1
ATOM 2042 N N . LEU A 1 272 ? 4.338 10.389 -25.111 1.00 95.62 272 LEU A N 1
ATOM 2043 C CA . LEU A 1 272 ? 4.153 11.779 -24.681 1.00 95.62 272 LEU A CA 1
ATOM 2044 C C . LEU A 1 272 ? 5.409 12.370 -24.031 1.00 95.62 272 LEU A C 1
ATOM 2046 O O . LEU A 1 272 ? 5.612 13.578 -24.085 1.00 95.62 272 LEU A O 1
ATOM 2050 N N . MET A 1 273 ? 6.222 11.526 -23.400 1.00 93.81 273 MET A N 1
ATOM 2051 C CA . MET A 1 273 ? 7.463 11.914 -22.733 1.00 93.81 273 MET A CA 1
ATOM 2052 C C . MET A 1 273 ? 8.706 11.756 -23.620 1.00 93.81 273 MET A C 1
ATOM 2054 O O . MET A 1 273 ? 9.811 11.939 -23.118 1.00 93.81 273 MET A O 1
ATOM 2058 N N . GLU A 1 274 ? 8.541 11.397 -24.899 1.00 93.69 274 GLU A N 1
ATOM 2059 C CA . GLU A 1 274 ? 9.641 11.151 -25.846 1.00 93.69 274 GLU A CA 1
ATOM 2060 C C . GLU A 1 274 ? 10.652 10.093 -25.347 1.00 93.69 274 GLU A C 1
ATOM 2062 O O . GLU A 1 274 ? 11.855 10.178 -25.585 1.00 93.69 274 GLU A O 1
ATOM 2067 N N . ILE A 1 275 ? 10.156 9.070 -24.642 1.00 93.62 275 ILE A N 1
ATOM 2068 C CA . ILE A 1 275 ? 10.951 7.964 -24.092 1.00 93.62 275 ILE A CA 1
ATOM 2069 C C . ILE A 1 275 ? 11.017 6.811 -25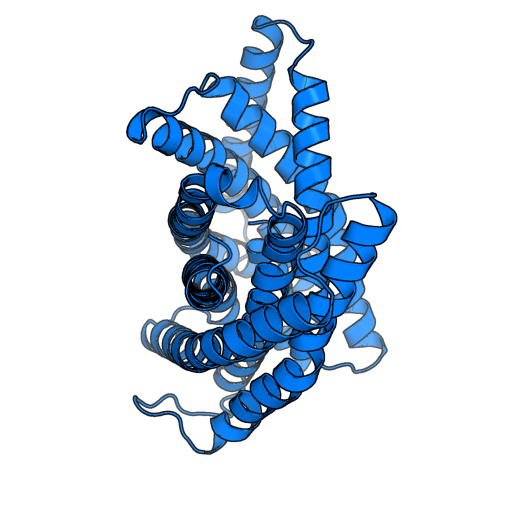.102 1.00 93.62 275 ILE A C 1
ATOM 2071 O O . ILE A 1 275 ? 10.009 6.455 -25.715 1.00 93.62 275 ILE A O 1
ATOM 2075 N N . GLU A 1 276 ? 12.180 6.165 -25.229 1.00 92.38 276 GLU A N 1
ATOM 2076 C CA . GLU A 1 276 ? 12.345 4.984 -26.085 1.00 92.38 276 GLU A CA 1
ATOM 2077 C C . GLU A 1 276 ? 11.465 3.806 -25.630 1.00 92.38 276 GLU A C 1
ATOM 2079 O O . GLU A 1 276 ? 11.443 3.420 -24.455 1.00 92.38 276 GLU A O 1
ATOM 2084 N N . THR A 1 277 ? 10.735 3.216 -26.585 1.00 93.62 277 THR A N 1
ATOM 2085 C CA . THR A 1 277 ? 9.790 2.113 -26.348 1.00 93.62 277 THR A CA 1
ATOM 2086 C C . THR A 1 277 ? 10.104 0.913 -27.245 1.00 93.62 277 THR A C 1
ATOM 2088 O O . THR A 1 277 ? 10.507 1.098 -28.393 1.00 93.62 277 THR A O 1
ATOM 2091 N N . PRO A 1 278 ? 9.823 -0.324 -26.793 1.00 92.50 278 PRO A N 1
ATOM 2092 C CA . PRO A 1 278 ? 9.901 -1.516 -27.639 1.00 92.50 278 PRO A CA 1
ATOM 2093 C C . PRO A 1 278 ? 8.684 -1.650 -28.582 1.00 92.50 278 PRO A C 1
ATOM 2095 O O . PRO A 1 278 ? 8.555 -2.629 -29.311 1.00 92.50 278 PRO A O 1
ATOM 2098 N N . GLY A 1 279 ? 7.765 -0.677 -28.570 1.00 94.81 279 GLY A N 1
ATOM 2099 C CA . GLY A 1 279 ? 6.540 -0.668 -29.366 1.00 94.81 279 GLY A CA 1
ATOM 2100 C C . GLY A 1 279 ? 5.304 -1.208 -28.638 1.00 94.81 279 GLY A C 1
ATOM 2101 O O . GLY A 1 279 ? 5.380 -2.036 -27.727 1.00 94.81 279 GLY A O 1
ATOM 2102 N N . LEU A 1 280 ? 4.132 -0.742 -29.082 1.00 96.75 280 LEU A N 1
ATOM 2103 C CA . LEU A 1 280 ? 2.832 -1.009 -28.455 1.00 96.75 280 LEU A CA 1
ATOM 2104 C C . LEU A 1 280 ? 2.534 -2.506 -28.291 1.00 96.75 280 LEU A C 1
ATOM 2106 O O . LEU A 1 280 ? 2.149 -2.946 -27.210 1.00 96.75 280 LEU A O 1
ATOM 2110 N N . ASN A 1 281 ? 2.726 -3.287 -29.357 1.00 97.06 281 ASN A N 1
ATOM 2111 C CA . ASN A 1 281 ? 2.392 -4.714 -29.367 1.00 97.06 281 ASN A CA 1
ATOM 2112 C C . ASN A 1 281 ? 3.170 -5.479 -28.292 1.00 97.06 281 ASN A C 1
ATOM 2114 O O . ASN A 1 281 ? 2.609 -6.334 -27.612 1.00 97.06 281 ASN A O 1
ATOM 2118 N N . ILE A 1 282 ? 4.448 -5.136 -28.117 1.00 96.44 282 ILE A N 1
ATOM 2119 C CA . ILE A 1 282 ? 5.328 -5.772 -27.141 1.00 96.44 282 ILE A CA 1
ATOM 2120 C C . ILE A 1 282 ? 4.933 -5.362 -25.720 1.00 96.44 282 ILE A C 1
ATOM 2122 O O . ILE A 1 282 ? 4.805 -6.225 -24.856 1.00 96.44 282 ILE A O 1
ATOM 2126 N N . MET A 1 283 ? 4.664 -4.074 -25.483 1.00 96.81 283 MET A N 1
ATOM 2127 C CA . MET A 1 283 ? 4.238 -3.598 -24.161 1.00 96.81 283 MET A CA 1
ATOM 2128 C C . MET A 1 283 ? 2.915 -4.232 -23.718 1.00 96.81 283 MET A C 1
ATOM 2130 O O . MET A 1 283 ? 2.822 -4.720 -22.595 1.00 96.81 283 MET A O 1
ATOM 2134 N N . VAL A 1 284 ? 1.920 -4.292 -24.610 1.00 98.00 284 VAL A N 1
ATOM 2135 C CA . VAL A 1 284 ? 0.630 -4.949 -24.345 1.00 98.00 284 VAL A CA 1
ATOM 2136 C C . VAL A 1 284 ? 0.806 -6.448 -24.122 1.00 98.00 284 VAL A C 1
ATOM 2138 O O . VAL A 1 284 ? 0.183 -7.012 -23.223 1.00 98.00 284 VAL A O 1
ATOM 2141 N N . PHE A 1 285 ? 1.657 -7.109 -24.908 1.00 97.88 285 PHE A N 1
ATOM 2142 C CA . PHE A 1 285 ? 1.923 -8.535 -24.744 1.00 97.88 285 PHE A CA 1
ATOM 2143 C C . PHE A 1 285 ? 2.555 -8.841 -23.381 1.00 97.88 285 PHE A C 1
ATOM 2145 O O . PHE A 1 285 ? 2.060 -9.713 -22.664 1.00 97.88 285 PHE A O 1
ATOM 2152 N N . ILE A 1 286 ? 3.594 -8.093 -22.995 1.00 97.25 286 ILE A N 1
ATOM 2153 C CA . ILE A 1 286 ? 4.288 -8.253 -21.711 1.00 97.25 286 ILE A CA 1
ATOM 2154 C C . ILE A 1 286 ? 3.329 -7.999 -20.549 1.00 97.25 286 ILE A C 1
ATOM 2156 O O . ILE A 1 286 ? 3.206 -8.851 -19.670 1.00 97.25 286 ILE A O 1
ATOM 2160 N N . SER A 1 287 ? 2.616 -6.867 -20.549 1.00 97.62 287 SER A N 1
ATOM 2161 C CA . SER A 1 287 ? 1.711 -6.515 -19.450 1.00 97.62 287 SER A CA 1
ATOM 2162 C C . SER A 1 287 ? 0.586 -7.539 -19.298 1.00 97.62 287 SER A C 1
ATOM 2164 O O . SER A 1 287 ? 0.259 -7.938 -18.185 1.00 97.62 287 SER A O 1
ATOM 2166 N N . THR A 1 288 ? 0.016 -8.011 -20.407 1.00 97.56 288 THR A N 1
ATOM 2167 C CA . THR A 1 288 ? -1.093 -8.971 -20.392 1.00 97.56 288 THR A CA 1
ATOM 2168 C C . THR A 1 288 ? -0.640 -10.331 -19.878 1.00 97.56 288 THR A C 1
ATOM 2170 O O . THR A 1 288 ? -1.225 -10.859 -18.934 1.00 97.56 288 THR A O 1
ATOM 2173 N N . THR A 1 289 ? 0.423 -10.894 -20.453 1.00 97.44 289 THR A N 1
ATOM 2174 C CA . THR A 1 289 ? 0.915 -12.231 -20.081 1.00 97.44 289 THR A CA 1
ATOM 2175 C C . THR A 1 289 ? 1.446 -12.271 -18.650 1.00 97.44 289 THR A C 1
ATOM 2177 O O . THR A 1 289 ? 1.019 -13.127 -17.873 1.00 97.44 289 THR A O 1
ATOM 2180 N N . ALA A 1 290 ? 2.283 -11.304 -18.257 1.00 97.50 290 ALA A N 1
ATOM 2181 C CA . ALA A 1 290 ? 2.745 -11.176 -16.877 1.00 97.50 290 ALA A CA 1
ATOM 2182 C C . ALA A 1 290 ? 1.570 -10.966 -15.911 1.00 97.50 290 ALA A C 1
ATOM 2184 O O . ALA A 1 290 ? 1.550 -11.543 -14.825 1.00 97.50 290 ALA A O 1
ATOM 2185 N N . GLY A 1 291 ? 0.574 -10.171 -16.313 1.00 97.31 291 GLY A N 1
ATOM 2186 C CA . GLY A 1 291 ? -0.609 -9.863 -15.514 1.00 97.31 291 GLY A CA 1
ATOM 2187 C C . GLY A 1 291 ? -1.476 -11.082 -15.223 1.00 97.31 291 GLY A C 1
ATOM 2188 O O . GLY A 1 291 ? -1.887 -11.286 -14.085 1.00 97.31 291 GLY A O 1
ATOM 2189 N N . PHE A 1 292 ? -1.704 -11.951 -16.211 1.00 96.81 292 PHE A N 1
ATOM 2190 C CA . PHE A 1 292 ? -2.440 -13.201 -15.993 1.00 96.81 292 PHE A CA 1
ATOM 2191 C C . PHE A 1 292 ? -1.718 -14.159 -15.040 1.00 96.81 292 PHE A C 1
ATOM 2193 O O . PHE A 1 292 ? -2.370 -14.794 -14.206 1.00 96.81 292 PHE A O 1
ATOM 2200 N N . ILE A 1 293 ? -0.387 -14.246 -15.134 1.00 97.06 293 ILE A N 1
ATOM 2201 C CA . ILE A 1 293 ? 0.426 -15.045 -14.205 1.00 97.06 293 ILE A CA 1
ATOM 2202 C C . ILE A 1 293 ? 0.315 -14.459 -12.793 1.00 97.06 293 ILE A C 1
ATOM 2204 O O . ILE A 1 293 ? 0.014 -15.185 -11.844 1.00 97.06 293 ILE A O 1
ATOM 2208 N N . ALA A 1 294 ? 0.478 -13.142 -12.660 1.00 96.81 294 ALA A N 1
ATOM 2209 C CA . ALA A 1 294 ? 0.349 -12.450 -11.384 1.00 96.81 294 ALA A CA 1
ATOM 2210 C C . ALA A 1 294 ? -1.055 -12.626 -10.780 1.00 96.81 294 ALA A C 1
ATOM 2212 O O . ALA A 1 294 ? -1.174 -12.890 -9.587 1.00 96.81 294 ALA A O 1
ATOM 2213 N N . VAL A 1 295 ? -2.121 -12.611 -11.586 1.00 97.06 295 VAL A N 1
ATOM 2214 C CA . VAL A 1 295 ? -3.496 -12.846 -11.113 1.00 97.06 295 VAL A CA 1
ATOM 2215 C C . VAL A 1 295 ? -3.715 -14.261 -10.582 1.00 97.06 295 VAL A C 1
ATOM 2217 O O . VAL A 1 295 ? -4.436 -14.442 -9.599 1.00 97.06 295 VAL A O 1
ATOM 2220 N N . ALA A 1 296 ? -3.080 -15.274 -11.174 1.00 96.56 296 ALA A N 1
ATOM 2221 C CA . ALA A 1 296 ? -3.123 -16.623 -10.611 1.00 96.56 296 ALA A CA 1
ATOM 2222 C C . ALA A 1 296 ? -2.530 -16.643 -9.191 1.00 96.56 296 ALA A C 1
ATOM 2224 O O . ALA A 1 296 ? -3.123 -17.217 -8.275 1.00 96.56 296 ALA A O 1
ATOM 2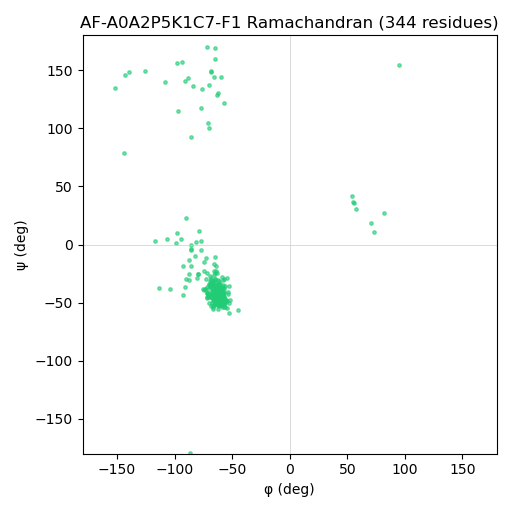225 N N . ILE A 1 297 ? -1.410 -15.942 -8.993 1.00 96.75 297 ILE A N 1
ATOM 2226 C CA . ILE A 1 297 ? -0.771 -15.779 -7.683 1.00 96.75 297 ILE A CA 1
ATOM 2227 C C . ILE A 1 297 ? -1.685 -14.986 -6.738 1.00 96.75 297 ILE A C 1
ATOM 2229 O O . ILE A 1 297 ? -1.901 -15.414 -5.605 1.00 96.75 297 ILE A O 1
ATOM 2233 N N . VAL A 1 298 ? -2.282 -13.887 -7.209 1.00 96.69 298 VAL A N 1
ATOM 2234 C CA . VAL A 1 298 ? -3.223 -13.052 -6.448 1.00 96.69 298 VAL A CA 1
ATOM 2235 C C . VAL A 1 298 ? -4.378 -13.884 -5.891 1.00 96.69 298 VAL A C 1
ATOM 2237 O O . VAL A 1 298 ? -4.683 -13.808 -4.704 1.00 96.69 298 VAL A O 1
ATOM 2240 N N . ASN A 1 299 ? -5.002 -14.719 -6.721 1.00 96.25 299 ASN A N 1
ATOM 2241 C CA . ASN A 1 299 ? -6.141 -15.530 -6.299 1.00 96.25 299 ASN A CA 1
ATOM 2242 C C . ASN A 1 299 ? -5.766 -16.553 -5.220 1.00 96.25 299 ASN A C 1
ATOM 2244 O O . ASN A 1 299 ? -6.494 -16.718 -4.239 1.00 96.25 299 ASN A O 1
ATOM 2248 N N . VAL A 1 300 ? -4.617 -17.215 -5.377 1.00 95.50 300 VAL A N 1
ATOM 2249 C CA . VAL A 1 300 ? -4.120 -18.193 -4.402 1.00 95.50 300 VAL A CA 1
ATOM 2250 C C . VAL A 1 300 ? -3.767 -17.499 -3.088 1.00 95.50 300 VAL A C 1
ATOM 2252 O O . VAL A 1 300 ? -4.276 -17.870 -2.031 1.00 95.50 300 VAL A O 1
ATOM 2255 N N . ILE A 1 301 ? -2.925 -16.469 -3.146 1.00 95.50 301 ILE A N 1
ATOM 2256 C CA . ILE A 1 301 ? -2.420 -15.776 -1.959 1.00 95.50 301 ILE A CA 1
ATOM 2257 C C . ILE A 1 301 ? -3.554 -15.061 -1.223 1.00 95.50 301 ILE A C 1
ATOM 2259 O O . ILE A 1 301 ? -3.663 -15.205 -0.007 1.00 95.50 301 ILE A O 1
ATOM 2263 N N . GLY A 1 302 ? -4.442 -14.369 -1.940 1.00 95.38 302 GLY A N 1
ATOM 2264 C CA . GLY A 1 302 ? -5.574 -13.659 -1.345 1.00 95.38 302 GLY A CA 1
ATOM 2265 C C . GLY A 1 302 ? -6.496 -14.584 -0.549 1.00 95.38 302 GLY A C 1
ATOM 2266 O O . GLY A 1 302 ? -6.885 -14.249 0.571 1.00 95.38 302 GLY A O 1
ATOM 2267 N N . TYR A 1 303 ? -6.777 -15.782 -1.074 1.00 95.06 303 TYR A N 1
ATOM 2268 C CA . TYR A 1 303 ? -7.558 -16.786 -0.354 1.00 95.06 303 TYR A CA 1
ATOM 2269 C C . TYR A 1 303 ? -6.862 -17.268 0.924 1.00 95.06 303 TYR A C 1
ATOM 2271 O O . TYR A 1 303 ? -7.473 -17.284 1.995 1.00 95.06 303 TYR A O 1
ATOM 2279 N N . TYR A 1 304 ? -5.585 -17.650 0.831 1.00 95.06 304 TYR A N 1
ATOM 2280 C CA . TYR A 1 304 ? -4.863 -18.195 1.980 1.00 95.06 304 TYR A CA 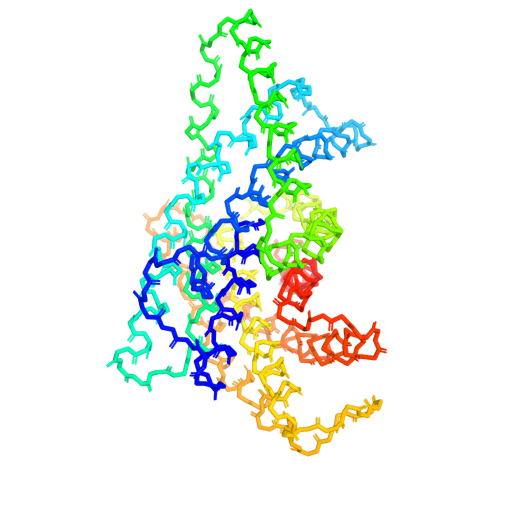1
ATOM 2281 C C . TYR A 1 304 ? -4.612 -17.149 3.065 1.00 95.06 304 TYR A C 1
ATOM 2283 O O . TYR A 1 304 ? -4.713 -17.484 4.243 1.00 95.06 304 TYR A O 1
ATOM 2291 N N . ILE A 1 305 ? -4.350 -15.891 2.702 1.00 95.00 305 ILE A N 1
ATOM 2292 C CA . ILE A 1 305 ? -4.250 -14.803 3.680 1.00 95.00 305 ILE A CA 1
ATOM 2293 C C . ILE A 1 305 ? -5.568 -14.682 4.452 1.00 95.00 305 ILE A C 1
ATOM 2295 O O . ILE A 1 305 ? -5.550 -14.789 5.675 1.00 95.00 305 ILE A O 1
ATOM 2299 N N . ALA A 1 306 ? -6.710 -14.578 3.761 1.00 93.44 306 ALA A N 1
ATOM 2300 C CA . ALA A 1 306 ? -8.016 -14.489 4.418 1.00 93.44 306 ALA A CA 1
ATOM 2301 C C . ALA A 1 306 ? -8.304 -15.706 5.322 1.00 93.44 306 ALA A C 1
ATOM 2303 O O . ALA A 1 306 ? -8.744 -15.553 6.464 1.00 93.44 306 ALA A O 1
ATOM 2304 N N . LEU A 1 307 ? -7.987 -16.916 4.847 1.00 93.31 307 LEU A N 1
ATOM 2305 C CA . LEU A 1 307 ? -8.114 -18.162 5.608 1.00 93.31 307 LEU A CA 1
ATOM 2306 C C . LEU A 1 307 ? -7.281 -18.149 6.897 1.00 93.31 307 LEU A C 1
ATOM 2308 O O . LEU A 1 307 ? -7.790 -18.500 7.964 1.00 93.31 307 LEU A O 1
ATOM 2312 N N . PHE A 1 308 ? -5.996 -17.802 6.808 1.00 92.62 308 PHE A N 1
ATOM 2313 C CA . PHE A 1 308 ? -5.099 -17.822 7.962 1.00 92.62 308 PHE A CA 1
ATOM 2314 C C . PHE A 1 308 ? -5.432 -16.715 8.952 1.00 92.62 308 PHE A C 1
ATOM 2316 O O . PHE A 1 308 ? -5.465 -16.988 10.151 1.00 92.62 308 PHE A O 1
ATOM 2323 N N . THR A 1 309 ? -5.755 -15.510 8.478 1.00 92.44 309 THR A N 1
ATOM 2324 C CA . THR A 1 309 ? -6.203 -14.424 9.352 1.00 92.44 309 THR A CA 1
ATOM 2325 C C . THR A 1 309 ? -7.445 -14.841 10.140 1.00 92.44 309 THR A C 1
ATOM 2327 O O . THR A 1 309 ? -7.463 -14.710 11.364 1.00 92.44 309 THR A O 1
ATOM 2330 N N . TYR A 1 310 ? -8.426 -15.465 9.478 1.00 90.56 310 TYR A N 1
ATOM 2331 C CA . TYR A 1 310 ? -9.611 -15.993 10.152 1.00 90.56 310 TYR A CA 1
ATOM 2332 C C . TYR A 1 310 ? -9.277 -17.093 11.173 1.00 90.56 310 TYR A C 1
ATOM 2334 O O . TYR A 1 310 ? -9.715 -17.034 12.322 1.00 90.56 310 TYR A O 1
ATOM 2342 N N . LYS A 1 311 ? -8.465 -18.091 10.792 1.00 90.12 311 LYS A N 1
ATOM 2343 C CA . LYS A 1 311 ? -8.076 -19.199 11.688 1.00 90.12 311 LYS A CA 1
ATOM 2344 C C . LYS A 1 311 ? -7.312 -18.726 12.925 1.00 90.12 311 LYS A C 1
ATOM 2346 O O . LYS A 1 311 ? -7.458 -19.321 13.990 1.00 90.12 311 LYS A O 1
ATOM 2351 N N . LEU A 1 312 ? -6.528 -17.659 12.791 1.00 91.12 312 LEU A N 1
ATOM 2352 C CA . LEU A 1 312 ? -5.789 -17.033 13.887 1.00 91.12 312 LEU A CA 1
ATOM 2353 C C . LEU A 1 312 ? -6.651 -16.085 14.740 1.00 91.12 312 LEU A C 1
ATOM 2355 O O . LEU A 1 312 ? -6.133 -15.509 15.693 1.00 91.12 312 LEU A O 1
ATOM 2359 N N . ARG A 1 313 ? -7.955 -15.949 14.446 1.00 89.44 313 ARG A N 1
ATOM 2360 C CA . ARG A 1 313 ? -8.894 -15.029 15.121 1.00 89.44 313 ARG A CA 1
ATOM 2361 C C . ARG A 1 313 ? -8.459 -13.561 15.050 1.00 89.44 313 ARG A C 1
ATOM 2363 O O . ARG A 1 313 ? -8.729 -12.781 15.961 1.00 89.44 313 ARG A O 1
ATOM 2370 N N . LEU A 1 314 ? -7.773 -13.209 13.972 1.00 91.75 314 LEU A N 1
ATOM 2371 C CA . LEU A 1 314 ? -7.366 -11.850 13.643 1.00 91.75 314 LEU A CA 1
ATOM 2372 C C . LEU A 1 314 ? -8.429 -11.217 12.739 1.00 91.75 314 LEU A C 1
ATOM 2374 O O . LEU A 1 314 ? -9.173 -11.942 12.078 1.00 91.75 314 LEU A O 1
ATOM 2378 N N . ASP A 1 315 ? -8.514 -9.885 12.683 1.00 91.44 315 ASP A N 1
ATOM 2379 C CA . ASP A 1 315 ? -9.472 -9.226 11.790 1.00 91.44 315 ASP A CA 1
ATOM 2380 C C . ASP A 1 315 ? -8.983 -9.250 10.330 1.00 91.44 315 ASP A C 1
ATOM 2382 O O . ASP A 1 315 ? -7.938 -8.646 10.033 1.00 91.44 315 ASP A O 1
ATOM 2386 N N . PRO A 1 316 ? -9.706 -9.900 9.398 1.00 92.44 316 PRO A N 1
ATOM 2387 C CA . PRO A 1 316 ? -9.342 -9.913 7.985 1.00 92.44 316 PRO A CA 1
ATOM 2388 C C . PRO A 1 316 ? -9.237 -8.510 7.374 1.00 92.44 316 PRO A C 1
ATOM 2390 O O . PRO A 1 316 ? -8.358 -8.299 6.536 1.00 92.44 316 PRO A O 1
ATOM 2393 N N . ASP A 1 317 ? -9.998 -7.526 7.864 1.00 91.75 317 ASP A N 1
ATOM 2394 C CA . ASP A 1 317 ? -9.943 -6.154 7.350 1.00 91.75 317 ASP A CA 1
ATOM 2395 C C . ASP A 1 317 ? -8.658 -5.401 7.734 1.00 91.75 317 ASP A C 1
ATOM 2397 O O . ASP A 1 317 ? -8.247 -4.471 7.035 1.00 91.75 317 ASP A O 1
ATOM 2401 N N . ASN A 1 318 ? -7.998 -5.795 8.829 1.00 92.38 318 ASN A N 1
ATOM 2402 C CA . ASN A 1 318 ? -6.735 -5.186 9.264 1.00 92.38 318 ASN A CA 1
ATOM 2403 C C . ASN A 1 318 ? -5.512 -5.844 8.612 1.00 92.38 318 ASN A C 1
ATOM 2405 O O . ASN A 1 318 ? -4.493 -5.185 8.408 1.00 92.38 318 ASN A O 1
ATOM 2409 N N . HIS A 1 319 ? -5.601 -7.138 8.293 1.00 94.50 319 HIS A N 1
ATOM 2410 C CA . HIS A 1 319 ? -4.433 -7.931 7.900 1.00 94.50 319 HIS A CA 1
ATOM 2411 C C . HIS A 1 319 ? -4.361 -8.193 6.399 1.00 94.50 319 HIS A C 1
ATOM 2413 O O . HIS A 1 319 ? -3.265 -8.170 5.836 1.00 94.50 319 HIS A O 1
ATOM 2419 N N . CYS A 1 320 ? -5.500 -8.446 5.741 1.00 94.75 320 CYS A N 1
ATOM 2420 C CA . CYS A 1 320 ? -5.458 -9.017 4.401 1.00 94.75 320 CYS A CA 1
ATOM 2421 C C . CYS A 1 320 ? -4.855 -8.054 3.382 1.00 94.75 320 CYS A C 1
ATOM 2423 O O . CYS A 1 320 ? -3.934 -8.445 2.677 1.00 94.75 320 CYS A O 1
ATOM 2425 N N . ILE A 1 321 ? -5.302 -6.794 3.343 1.00 93.75 321 ILE A N 1
ATOM 2426 C CA . ILE A 1 321 ? -4.807 -5.814 2.363 1.00 93.75 321 ILE A CA 1
ATOM 2427 C C . ILE A 1 321 ? -3.302 -5.536 2.531 1.00 93.75 321 ILE A C 1
ATOM 2429 O O . ILE A 1 321 ? -2.581 -5.663 1.539 1.00 93.75 321 ILE A O 1
ATOM 2433 N N . PRO A 1 322 ? -2.778 -5.209 3.734 1.00 93.81 322 PRO A N 1
ATOM 2434 C CA . PRO A 1 322 ? -1.345 -4.968 3.892 1.00 93.81 322 PRO A CA 1
ATOM 2435 C C . PRO A 1 322 ? -0.469 -6.176 3.549 1.00 93.81 322 PRO A C 1
ATOM 2437 O O . PRO A 1 322 ? 0.552 -6.011 2.884 1.00 93.81 322 PRO A O 1
ATOM 2440 N N . MET A 1 323 ? -0.861 -7.387 3.968 1.00 94.44 323 MET A N 1
ATOM 2441 C CA . MET A 1 323 ? -0.108 -8.602 3.635 1.00 94.44 323 MET A CA 1
ATOM 2442 C C . MET A 1 323 ? -0.172 -8.906 2.141 1.00 94.44 323 MET A C 1
ATOM 2444 O O . MET A 1 323 ? 0.845 -9.229 1.532 1.00 94.44 323 MET A O 1
ATOM 2448 N N . MET A 1 324 ? -1.364 -8.780 1.556 1.00 94.62 324 MET A N 1
ATOM 2449 C CA . MET A 1 324 ? -1.599 -9.038 0.146 1.00 94.62 324 MET A CA 1
ATOM 2450 C C . MET A 1 324 ? -0.745 -8.123 -0.720 1.00 94.62 324 MET A C 1
ATOM 2452 O O . MET A 1 324 ? 0.005 -8.615 -1.555 1.00 94.62 324 MET A O 1
ATOM 2456 N N . SER A 1 325 ? -0.803 -6.812 -0.478 1.00 92.06 325 SER A N 1
ATOM 2457 C CA . SER A 1 325 ? -0.061 -5.837 -1.274 1.00 92.06 325 SER A CA 1
ATOM 2458 C C . SER A 1 325 ? 1.446 -6.085 -1.220 1.00 92.06 325 SER A C 1
ATOM 2460 O O . SER A 1 325 ? 2.084 -6.204 -2.259 1.00 92.06 325 SE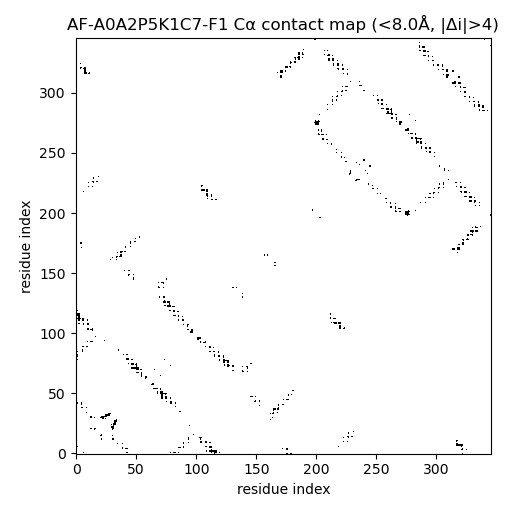R A O 1
ATOM 2462 N N . SER A 1 326 ? 2.026 -6.277 -0.034 1.00 90.94 326 SER A N 1
ATOM 2463 C CA . SER A 1 326 ? 3.480 -6.444 0.073 1.00 90.94 326 SER A CA 1
ATOM 2464 C C . SER A 1 326 ? 4.008 -7.748 -0.523 1.00 90.94 326 SER A C 1
ATOM 2466 O O . SER A 1 326 ? 5.114 -7.783 -1.066 1.00 90.94 326 SER A O 1
ATOM 2468 N N . ILE A 1 327 ? 3.231 -8.831 -0.443 1.00 93.50 327 ILE A N 1
ATOM 2469 C CA . ILE A 1 327 ? 3.602 -10.099 -1.075 1.00 93.50 327 ILE A CA 1
ATOM 2470 C C . ILE A 1 327 ? 3.459 -9.983 -2.599 1.00 93.50 327 ILE A C 1
ATOM 2472 O O . ILE A 1 327 ? 4.364 -10.369 -3.342 1.00 93.50 327 ILE A O 1
ATOM 2476 N N . ILE A 1 328 ? 2.349 -9.413 -3.069 1.00 94.62 328 ILE A N 1
ATOM 2477 C CA . ILE A 1 328 ? 2.053 -9.279 -4.494 1.00 94.62 328 ILE A CA 1
ATOM 2478 C C . ILE A 1 328 ? 2.962 -8.278 -5.192 1.00 94.62 328 ILE A C 1
ATOM 2480 O O . ILE A 1 328 ? 3.313 -8.547 -6.334 1.00 94.62 328 ILE A O 1
ATOM 2484 N N . ASP A 1 329 ? 3.434 -7.217 -4.538 1.00 92.44 329 ASP A N 1
ATOM 2485 C CA . ASP A 1 329 ? 4.466 -6.326 -5.089 1.00 92.44 329 ASP A CA 1
ATOM 2486 C C . ASP A 1 329 ? 5.687 -7.125 -5.559 1.00 92.44 329 ASP A C 1
ATOM 2488 O O . ASP A 1 329 ? 6.165 -6.969 -6.684 1.00 92.44 329 ASP A O 1
ATOM 2492 N N . THR A 1 330 ? 6.155 -8.039 -4.707 1.00 91.94 330 THR A N 1
ATOM 2493 C CA . THR A 1 330 ? 7.340 -8.859 -4.978 1.00 91.94 330 THR A CA 1
ATOM 2494 C C . THR A 1 330 ? 7.072 -9.835 -6.120 1.00 91.94 330 THR A C 1
ATOM 2496 O O . THR A 1 330 ? 7.827 -9.874 -7.091 1.00 91.94 330 THR A O 1
ATOM 2499 N N . PHE A 1 331 ? 5.974 -10.594 -6.059 1.00 94.62 331 PHE A N 1
ATOM 2500 C CA . PHE A 1 331 ? 5.646 -11.557 -7.114 1.00 94.62 331 PHE A CA 1
ATOM 2501 C C . PHE A 1 331 ? 5.309 -10.885 -8.448 1.00 94.62 331 PHE A C 1
ATOM 2503 O O . PHE A 1 331 ? 5.694 -11.397 -9.497 1.00 94.62 331 PHE A O 1
ATOM 2510 N N . SER A 1 332 ? 4.644 -9.732 -8.429 1.00 94.56 332 SER A N 1
ATOM 2511 C CA . SER A 1 332 ? 4.309 -8.965 -9.632 1.00 94.56 332 SER A CA 1
ATOM 2512 C C . SER A 1 332 ? 5.564 -8.406 -10.288 1.00 94.56 332 SER A C 1
ATOM 2514 O O . SER A 1 332 ? 5.700 -8.514 -11.504 1.00 94.56 332 SER A O 1
ATOM 2516 N N . ALA A 1 333 ? 6.515 -7.889 -9.501 1.00 93.69 333 ALA A N 1
ATOM 2517 C CA . ALA A 1 333 ? 7.820 -7.477 -10.011 1.00 93.69 333 ALA A CA 1
ATOM 2518 C C . ALA A 1 333 ? 8.556 -8.649 -10.682 1.00 93.69 333 ALA A C 1
ATOM 2520 O O . ALA A 1 333 ? 9.055 -8.494 -11.794 1.00 93.69 333 ALA A O 1
ATOM 2521 N N . VAL A 1 334 ? 8.555 -9.838 -10.064 1.00 94.00 334 VAL A N 1
ATOM 2522 C CA . VAL A 1 334 ? 9.146 -11.053 -10.656 1.00 94.00 334 VAL A CA 1
ATOM 2523 C C . VAL A 1 334 ? 8.443 -11.451 -11.952 1.00 94.00 334 VAL A C 1
ATOM 2525 O O . VAL A 1 334 ? 9.118 -11.736 -12.937 1.00 94.00 334 VAL A O 1
ATOM 2528 N N . CYS A 1 335 ? 7.108 -11.456 -11.982 1.00 95.62 335 CYS A N 1
ATOM 2529 C CA . CYS A 1 335 ? 6.344 -11.811 -13.180 1.00 95.62 335 CYS A CA 1
ATOM 2530 C C . CYS A 1 335 ? 6.630 -10.842 -14.329 1.00 95.62 335 CYS A C 1
ATOM 2532 O O . CYS A 1 335 ? 6.843 -11.274 -15.460 1.00 95.62 335 CYS A O 1
ATOM 2534 N N . LEU A 1 336 ? 6.664 -9.540 -14.037 1.00 95.12 336 LEU A N 1
ATOM 2535 C CA . LEU A 1 336 ? 6.915 -8.509 -15.033 1.00 95.12 336 LEU A CA 1
ATOM 2536 C C . LEU A 1 336 ? 8.338 -8.605 -15.584 1.00 95.12 336 LEU A C 1
ATOM 2538 O O . LEU A 1 336 ? 8.518 -8.770 -16.786 1.00 95.12 336 LEU A O 1
ATOM 2542 N N . VAL A 1 337 ? 9.343 -8.562 -14.706 1.00 92.94 337 VAL A N 1
ATOM 2543 C CA . VAL A 1 337 ? 10.761 -8.653 -15.087 1.00 92.94 337 VAL A CA 1
ATOM 2544 C C . VAL A 1 337 ? 11.043 -9.970 -15.810 1.00 92.94 337 VAL A C 1
ATOM 2546 O O . VAL A 1 337 ? 11.687 -9.970 -16.855 1.00 92.94 337 VAL A O 1
ATOM 2549 N N . GLY A 1 338 ? 10.515 -11.086 -15.301 1.00 93.31 338 GLY A N 1
ATOM 2550 C CA . GLY A 1 338 ? 10.661 -12.398 -15.924 1.00 93.31 338 GLY A CA 1
ATOM 2551 C C . GLY A 1 338 ? 10.072 -12.443 -17.332 1.00 93.31 338 GLY A C 1
ATOM 2552 O O . GLY A 1 338 ? 10.697 -12.986 -18.238 1.00 93.31 338 GLY A O 1
ATOM 2553 N N . MET A 1 339 ? 8.914 -11.818 -17.557 1.00 95.38 339 MET A N 1
ATOM 2554 C CA . MET A 1 339 ? 8.320 -11.763 -18.892 1.00 95.38 339 MET A CA 1
ATOM 2555 C C . MET A 1 339 ? 9.134 -10.893 -19.856 1.00 95.38 339 MET A C 1
ATOM 2557 O O . MET A 1 339 ? 9.299 -11.256 -21.018 1.00 95.38 339 MET A O 1
ATOM 2561 N N . ILE A 1 340 ? 9.695 -9.779 -19.380 1.00 93.31 340 ILE A N 1
ATOM 2562 C CA . ILE A 1 340 ? 10.578 -8.924 -20.188 1.00 93.31 340 ILE A CA 1
ATOM 2563 C C . ILE A 1 340 ? 11.840 -9.698 -20.614 1.00 93.31 340 ILE A C 1
ATOM 2565 O O . ILE A 1 340 ? 12.242 -9.612 -21.775 1.00 93.31 340 ILE A O 1
ATOM 2569 N N . MET A 1 341 ? 12.407 -10.516 -19.718 1.00 91.44 341 MET A N 1
ATOM 2570 C CA . MET A 1 341 ? 13.529 -11.413 -20.036 1.00 91.44 341 MET A CA 1
ATOM 2571 C C . MET A 1 341 ? 13.148 -12.473 -21.073 1.00 91.44 341 MET A C 1
ATOM 2573 O O . MET A 1 341 ? 13.904 -12.723 -22.005 1.00 91.44 341 MET A O 1
ATOM 2577 N N . VAL A 1 342 ? 11.962 -13.082 -20.954 1.00 93.88 342 VAL A N 1
ATOM 2578 C CA . VAL A 1 342 ? 11.476 -14.086 -21.921 1.00 93.88 342 VAL A CA 1
ATOM 2579 C C . VAL A 1 342 ? 11.313 -13.492 -23.323 1.00 93.88 342 VAL A C 1
ATOM 2581 O O . VAL A 1 342 ? 11.576 -14.177 -24.308 1.00 93.88 342 VAL A O 1
ATOM 2584 N N . VAL A 1 343 ? 10.910 -12.221 -23.430 1.00 92.25 343 VAL A N 1
ATOM 2585 C CA . VAL A 1 343 ? 10.840 -11.505 -24.717 1.00 92.25 343 VAL A CA 1
ATOM 2586 C C . VAL A 1 343 ? 12.233 -11.119 -25.244 1.00 92.25 343 VAL A C 1
ATOM 2588 O O . VAL A 1 343 ? 12.373 -10.827 -26.429 1.00 92.25 343 VAL A O 1
ATOM 2591 N N . GLY A 1 344 ? 13.274 -11.168 -24.407 1.00 87.62 344 GLY A N 1
ATOM 2592 C CA . GLY A 1 344 ? 14.656 -10.872 -24.790 1.00 87.62 344 GLY A CA 1
ATOM 2593 C C . GLY A 1 344 ? 14.988 -9.380 -24.816 1.00 87.62 344 GLY A C 1
ATOM 2594 O O . GLY A 1 344 ? 15.846 -8.964 -25.590 1.00 87.62 344 GLY A O 1
ATOM 2595 N N . LEU A 1 345 ? 14.290 -8.570 -24.012 1.00 85.00 345 LEU A N 1
ATOM 2596 C CA . LEU A 1 345 ? 14.543 -7.125 -23.920 1.00 85.00 345 LEU A CA 1
ATOM 2597 C C . LEU A 1 345 ? 15.530 -6.750 -22.807 1.00 85.00 345 LEU A C 1
ATOM 2599 O O . LEU A 1 345 ? 16.052 -5.638 -22.849 1.00 85.00 345 LEU A O 1
ATOM 2603 N N . ILE A 1 346 ? 15.754 -7.641 -21.828 1.00 79.19 346 ILE A N 1
ATOM 2604 C CA . ILE A 1 346 ? 16.671 -7.476 -20.683 1.00 79.19 346 ILE A CA 1
ATOM 2605 C C . ILE A 1 346 ? 17.302 -8.794 -20.245 1.00 79.19 346 ILE A C 1
ATOM 2607 O O . ILE A 1 346 ? 16.758 -9.862 -20.605 1.00 79.19 346 ILE A O 1
#